Protein AF-A0A2H5ZD68-F1 (afdb_monomer)

Foldseek 3Di:
DDDDDDDPVVVPPPVPPPPPPPPDPVVVVVVVVVVVVVVVVVVDDPPDPPPVVVVVVVVVVVVVVVVVVVVVVVVVVVVLVVQQVVQVVQAQWKWKFFFAQCQQQQLQVLLCVPPVGGLVPDDPVSSVVSCPDPLNVLSVVCNVRGGPMDIARFNDWTADPVRGIWTDGPSTTGHSVGTDDID

Solvent-accessible surface area (backbone atoms only — not comparable to full-atom values): 10428 Å² total; per-residue (Å²): 137,86,83,84,84,79,63,76,74,69,73,69,59,71,89,80,74,72,77,73,86,70,73,59,74,73,66,54,56,57,59,54,49,51,50,50,51,53,56,48,66,75,67,59,70,94,84,70,70,66,72,63,50,58,53,50,53,53,48,53,52,51,49,52,51,50,51,51,48,54,50,52,53,50,50,53,52,52,50,42,51,52,47,39,52,55,49,55,72,38,48,75,27,40,36,33,22,31,25,42,80,24,38,67,41,43,35,30,50,47,22,34,73,77,68,73,39,52,46,88,77,49,52,74,72,56,46,49,56,39,61,65,35,68,65,30,47,52,14,54,67,46,51,84,50,46,70,37,82,44,74,44,48,24,74,41,71,44,60,38,98,86,60,47,52,26,35,27,36,86,73,43,27,26,38,59,90,48,51,78,49,78,96

Sequence (183 aa):
MSTFQVDPVTALRNATYQPSNGVSEQGIDQVDFLKLIVAQLRNQNPLDPQSDTDFIAQMAQFEALNQMRIVAEGMKAMQGISELTAAAGLIGREVVGRQSVAIDVVRDLVARELFGAPFAQLTSAQREQVNADERVKAAAEDVQNVGREVRGVVDRVVVGPDGVPMLLIGSKVVDLFSVVEVR

Radius of gyration: 24.64 Å; Cα contacts (8 Å, |Δi|>4): 192; chains: 1; bounding box: 46×49×73 Å

pLDDT: mean 77.65, std 17.18, range [35.56, 95.56]

Structure (mmCIF, N/CA/C/O backbone):
data_AF-A0A2H5ZD68-F1
#
_entry.id   AF-A0A2H5ZD68-F1
#
loop_
_atom_site.group_PDB
_atom_site.id
_atom_site.type_symbol
_atom_site.label_atom_id
_atom_site.label_alt_id
_atom_site.label_comp_id
_atom_site.label_asym_id
_atom_site.label_entity_id
_atom_site.label_seq_id
_atom_site.pdbx_PDB_ins_code
_atom_site.Cartn_x
_atom_site.Cartn_y
_atom_site.Cartn_z
_atom_site.occupancy
_atom_site.B_iso_or_equiv
_atom_site.auth_seq_id
_atom_site.auth_comp_id
_atom_site.auth_asym_id
_atom_site.auth_atom_id
_atom_site.pdbx_PDB_model_num
ATOM 1 N N . MET A 1 1 ? -4.695 -35.611 -20.521 1.00 40.62 1 MET A N 1
ATOM 2 C CA . MET A 1 1 ? -4.775 -34.145 -20.692 1.00 40.62 1 MET A CA 1
ATOM 3 C C . MET A 1 1 ? -5.895 -33.653 -19.794 1.00 40.62 1 MET A C 1
ATOM 5 O O . MET A 1 1 ? -7.050 -33.862 -20.132 1.00 40.62 1 MET A O 1
ATOM 9 N N . SER A 1 2 ? -5.558 -33.121 -18.620 1.00 40.34 2 SER A N 1
ATOM 10 C CA . SER A 1 2 ? -6.536 -32.640 -17.636 1.00 40.34 2 SER A CA 1
ATOM 11 C C . SER A 1 2 ? -6.625 -31.123 -17.748 1.00 40.34 2 SER A C 1
ATOM 13 O O . SER A 1 2 ? -5.638 -30.428 -17.523 1.00 40.34 2 SER A O 1
ATOM 15 N N . THR A 1 3 ? -7.780 -30.617 -18.163 1.00 48.31 3 THR A N 1
ATOM 16 C CA . THR A 1 3 ? -8.056 -29.184 -18.288 1.00 48.31 3 THR A CA 1
ATOM 17 C C . THR A 1 3 ? -8.459 -28.626 -16.926 1.00 48.31 3 THR A C 1
ATOM 19 O O . THR A 1 3 ? -9.503 -29.000 -16.394 1.00 48.31 3 THR A O 1
AT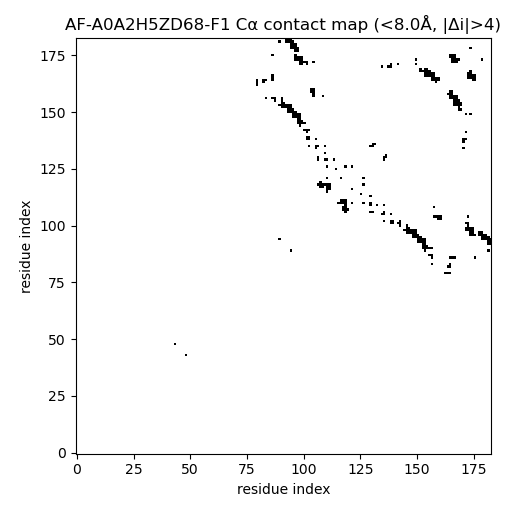OM 22 N N . PHE A 1 4 ? -7.644 -27.734 -16.363 1.00 47.38 4 PHE A N 1
ATOM 23 C CA . PHE A 1 4 ? -8.012 -26.942 -15.192 1.00 47.38 4 PHE A CA 1
ATOM 24 C C . PHE A 1 4 ? -8.989 -25.844 -15.627 1.00 47.38 4 PHE A C 1
ATOM 26 O O . PHE A 1 4 ? -8.605 -24.912 -16.329 1.00 47.38 4 PHE A O 1
ATOM 33 N N . GLN A 1 5 ? -10.259 -25.968 -15.243 1.00 49.84 5 GLN A N 1
ATOM 34 C CA . GLN A 1 5 ? -11.215 -24.866 -15.323 1.00 49.84 5 GLN A CA 1
ATOM 35 C C . GLN A 1 5 ? -10.992 -23.944 -14.121 1.00 49.84 5 GLN A C 1
ATOM 37 O O . GLN A 1 5 ? -11.208 -24.348 -12.981 1.00 49.84 5 GLN A O 1
ATOM 42 N N . VAL A 1 6 ? -10.538 -22.718 -14.379 1.00 50.56 6 VAL A N 1
ATOM 43 C CA . VAL A 1 6 ? -10.450 -21.654 -13.373 1.00 50.56 6 VAL A CA 1
ATOM 44 C C . VAL A 1 6 ? -11.721 -20.817 -13.485 1.00 50.56 6 VAL A C 1
ATOM 46 O O . VAL A 1 6 ? -11.975 -20.202 -14.518 1.00 50.56 6 VAL A O 1
ATOM 49 N N . ASP A 1 7 ? -12.537 -20.842 -12.434 1.00 53.47 7 ASP A N 1
ATOM 50 C CA . ASP A 1 7 ? -13.768 -20.061 -12.317 1.00 53.47 7 ASP A CA 1
ATOM 51 C C . ASP A 1 7 ? -13.430 -18.565 -12.111 1.00 53.47 7 ASP A C 1
ATOM 53 O O . ASP A 1 7 ? -12.759 -18.225 -11.125 1.00 53.47 7 ASP A O 1
ATOM 57 N N . PRO A 1 8 ? -13.869 -17.651 -13.002 1.00 51.84 8 PRO A N 1
ATOM 58 C CA . PRO A 1 8 ? -13.520 -16.230 -12.939 1.00 51.84 8 PRO A CA 1
ATOM 59 C C . PRO A 1 8 ? -14.090 -15.507 -11.709 1.00 51.84 8 PRO A C 1
ATOM 61 O O . PRO A 1 8 ? -13.612 -14.427 -11.366 1.00 51.84 8 PRO A O 1
ATOM 64 N N . VAL A 1 9 ? -15.066 -16.087 -11.002 1.00 51.28 9 VAL A N 1
ATOM 65 C CA . VAL A 1 9 ? -15.657 -15.463 -9.804 1.00 51.28 9 VAL A CA 1
ATOM 66 C C . VAL A 1 9 ? -14.788 -15.686 -8.559 1.00 51.28 9 VAL A C 1
ATOM 68 O O . VAL A 1 9 ? -14.814 -14.885 -7.624 1.00 51.28 9 VAL A O 1
ATOM 71 N N . THR A 1 10 ? -13.930 -16.711 -8.562 1.00 47.34 10 THR A N 1
ATOM 72 C CA . THR A 1 10 ? -12.994 -16.968 -7.451 1.00 47.34 10 THR A CA 1
ATOM 73 C C . THR A 1 10 ? -11.778 -16.029 -7.495 1.00 47.34 10 THR A C 1
ATOM 75 O O . THR A 1 10 ? -11.195 -15.731 -6.455 1.00 47.34 10 THR A O 1
ATOM 78 N N . ALA A 1 11 ? -11.448 -15.471 -8.666 1.00 43.38 11 ALA A N 1
ATOM 79 C CA . ALA A 1 11 ? -10.361 -14.503 -8.849 1.00 43.38 11 ALA A CA 1
ATOM 80 C C . ALA A 1 11 ? -10.683 -13.083 -8.327 1.00 43.38 11 ALA A C 1
ATOM 82 O O . ALA A 1 11 ? -9.784 -12.260 -8.194 1.00 43.38 11 ALA A O 1
ATOM 83 N N . LEU A 1 12 ? -11.950 -12.794 -8.002 1.00 49.31 12 LEU A N 1
ATOM 84 C CA . LEU A 1 12 ? -12.400 -11.487 -7.498 1.00 49.31 12 LEU A CA 1
ATOM 85 C C . LEU A 1 12 ? -12.411 -11.384 -5.964 1.00 49.31 12 LEU A C 1
ATOM 87 O O . LEU A 1 12 ? -12.743 -10.334 -5.413 1.00 49.31 12 LEU A O 1
ATOM 91 N N . ARG A 1 13 ? -12.015 -12.441 -5.241 1.00 40.53 13 ARG A N 1
ATOM 92 C CA . ARG A 1 13 ? -11.721 -12.325 -3.809 1.00 40.53 13 ARG A CA 1
ATOM 93 C C . ARG A 1 13 ? -10.332 -11.713 -3.671 1.00 40.53 13 ARG A C 1
ATOM 95 O O . ARG A 1 13 ? -9.335 -12.424 -3.705 1.00 40.53 13 ARG A O 1
ATOM 102 N N . ASN A 1 14 ? -10.270 -10.392 -3.517 1.00 39.88 14 ASN A N 1
ATOM 103 C CA . ASN A 1 14 ? -9.058 -9.706 -3.081 1.00 39.88 14 ASN A CA 1
ATOM 104 C C . ASN A 1 14 ? -8.623 -10.308 -1.731 1.00 39.88 14 ASN A C 1
ATOM 106 O O . ASN A 1 14 ? -9.174 -9.971 -0.684 1.00 39.88 14 ASN A O 1
ATOM 110 N N . ALA A 1 15 ? -7.664 -11.236 -1.757 1.00 45.69 15 ALA A N 1
ATOM 111 C CA . ALA A 1 15 ? -7.186 -12.000 -0.602 1.00 45.69 15 ALA A CA 1
ATOM 112 C C . ALA A 1 15 ? -6.372 -11.153 0.402 1.00 45.69 15 ALA A C 1
ATOM 114 O O . ALA A 1 15 ? -5.654 -11.696 1.235 1.00 45.69 15 ALA A O 1
ATOM 115 N N . THR A 1 16 ? -6.452 -9.822 0.322 1.00 43.19 16 THR A N 1
ATOM 116 C CA . THR A 1 16 ? -5.574 -8.899 1.059 1.00 43.19 16 THR A CA 1
ATOM 117 C C . THR A 1 16 ? -6.326 -7.849 1.877 1.00 43.19 16 THR A C 1
ATOM 119 O O . THR A 1 16 ? -5.708 -6.934 2.409 1.00 43.19 16 THR A O 1
ATOM 122 N N . TYR A 1 17 ? -7.637 -7.996 2.075 1.00 43.88 17 TYR A N 1
ATOM 123 C CA . TYR A 1 17 ? -8.314 -7.320 3.185 1.00 43.88 17 TYR A CA 1
ATOM 124 C C . TYR A 1 17 ? -8.943 -8.354 4.109 1.00 43.88 17 TYR A C 1
ATOM 126 O O . TYR A 1 17 ? -10.139 -8.633 4.073 1.00 43.88 17 TYR A O 1
ATOM 134 N N . GLN A 1 18 ? -8.090 -8.952 4.931 1.00 35.56 18 GLN A N 1
ATOM 135 C CA . GLN A 1 18 ? -8.522 -9.517 6.193 1.00 35.56 18 GLN A CA 1
ATOM 136 C C . GLN A 1 18 ? -8.338 -8.375 7.195 1.00 35.56 18 GLN A C 1
ATOM 138 O O . GLN A 1 18 ? -7.191 -8.096 7.557 1.00 35.56 18 GLN A O 1
ATOM 143 N N . PRO A 1 19 ? -9.402 -7.638 7.584 1.00 37.47 19 PRO A N 1
ATOM 144 C CA . PRO A 1 19 ? -9.286 -6.764 8.736 1.00 37.47 19 PRO A CA 1
ATOM 145 C C . PRO A 1 19 ? -8.798 -7.670 9.857 1.00 37.47 19 PRO A C 1
ATOM 147 O O . PRO A 1 19 ? -9.352 -8.748 10.084 1.00 37.47 19 PRO A O 1
ATOM 150 N N . SER A 1 20 ? -7.674 -7.305 10.460 1.00 38.78 20 SER A N 1
ATOM 151 C CA . SER A 1 20 ? -7.140 -8.008 11.609 1.00 38.78 20 SER A CA 1
ATOM 152 C C . SER A 1 20 ? -8.289 -8.276 12.576 1.00 38.78 20 SER A C 1
ATOM 154 O O . SER A 1 20 ? -8.878 -7.330 13.097 1.00 38.78 20 SER A O 1
ATOM 156 N N . ASN A 1 21 ? -8.578 -9.549 12.849 1.00 43.00 21 ASN A N 1
ATOM 157 C CA . ASN A 1 21 ? -9.320 -9.961 14.038 1.00 43.00 21 ASN A CA 1
ATOM 158 C C . ASN A 1 21 ? -8.448 -9.708 15.285 1.00 43.00 21 ASN A C 1
ATOM 160 O O . ASN A 1 21 ? -8.220 -10.601 16.095 1.00 43.00 21 ASN A O 1
ATOM 164 N N . GLY A 1 22 ? -7.940 -8.485 15.442 1.00 41.38 22 GLY A N 1
ATOM 165 C CA . GLY A 1 22 ? -7.721 -7.914 16.754 1.00 41.38 22 GLY A CA 1
ATOM 166 C C . GLY A 1 22 ? -9.105 -7.548 17.252 1.00 41.38 22 GLY A C 1
ATOM 167 O O . GLY A 1 22 ? -9.561 -6.426 17.056 1.00 41.38 22 GLY A O 1
ATOM 168 N N . VAL A 1 23 ? -9.813 -8.537 17.800 1.00 43.09 23 VAL A N 1
ATOM 169 C CA . VAL A 1 23 ? -10.992 -8.281 18.619 1.00 43.09 23 VAL A CA 1
ATOM 170 C C . VAL A 1 23 ? -10.504 -7.396 19.755 1.00 43.09 23 VAL A C 1
ATOM 172 O O . VAL A 1 23 ? -9.851 -7.867 20.676 1.00 43.09 23 VAL A O 1
ATOM 175 N N . SER A 1 24 ? -10.733 -6.097 19.588 1.00 46.59 24 SER A N 1
ATOM 176 C CA . SER A 1 24 ? -11.005 -5.109 20.621 1.00 46.59 24 SER A CA 1
ATOM 177 C C . SER A 1 24 ? -10.836 -5.626 22.057 1.00 46.59 24 SER A C 1
ATOM 179 O O . SER A 1 24 ? -11.824 -5.953 22.715 1.00 46.59 24 SER A O 1
ATOM 181 N N . GLU A 1 25 ? -9.614 -5.606 22.590 1.00 47.38 25 GLU A N 1
ATOM 182 C CA . GLU A 1 25 ? -9.428 -5.616 24.051 1.00 47.38 25 GLU A CA 1
ATOM 183 C C . GLU A 1 25 ? -10.051 -4.358 24.690 1.00 47.38 25 GLU A C 1
ATOM 185 O O . GLU A 1 25 ? -10.395 -4.354 25.864 1.00 47.38 25 GLU A O 1
ATOM 190 N N . GLN A 1 26 ? -10.314 -3.313 23.898 1.00 53.09 26 GLN A N 1
ATOM 191 C CA . GLN A 1 26 ? -10.962 -2.078 24.347 1.00 53.09 26 GLN A CA 1
ATOM 192 C C . GLN A 1 26 ? -12.469 -2.222 24.632 1.00 53.09 26 GLN A C 1
ATOM 194 O O . GLN A 1 26 ? -13.028 -1.395 25.342 1.00 53.09 26 GLN A O 1
ATOM 199 N N . GLY A 1 27 ? -13.139 -3.259 24.111 1.00 49.31 27 GLY A N 1
ATOM 200 C CA . GLY A 1 27 ? -14.583 -3.456 24.318 1.00 49.31 27 GLY A CA 1
ATOM 201 C C . GLY A 1 27 ? -14.948 -4.133 25.646 1.00 49.31 27 GLY A C 1
ATOM 202 O O . GLY A 1 27 ? -16.113 -4.123 26.040 1.00 49.31 27 GLY A O 1
ATOM 203 N N . ILE A 1 28 ? -13.968 -4.732 26.331 1.00 53.94 28 ILE A N 1
ATOM 204 C CA . ILE A 1 28 ? -14.184 -5.495 27.571 1.00 53.94 28 ILE A CA 1
ATOM 205 C C . ILE A 1 28 ? -14.072 -4.581 28.808 1.00 53.94 28 ILE A C 1
ATOM 207 O O . ILE A 1 28 ? -14.836 -4.744 29.757 1.00 53.94 28 ILE A O 1
ATOM 211 N N . ASP A 1 29 ? -13.236 -3.540 28.759 1.00 64.94 29 ASP A N 1
ATOM 212 C CA . ASP A 1 29 ? -12.964 -2.648 29.900 1.00 64.94 29 ASP A CA 1
ATOM 213 C C . ASP A 1 29 ? -14.173 -1.754 30.272 1.00 64.94 29 ASP A C 1
ATOM 215 O O . ASP A 1 29 ? -14.497 -1.555 31.442 1.00 64.94 29 ASP A O 1
ATOM 219 N N . GLN A 1 30 ? -14.936 -1.292 29.273 1.00 61.81 30 GLN A N 1
ATOM 220 C CA . GLN A 1 30 ? -16.125 -0.449 29.469 1.00 61.81 30 GLN A CA 1
ATOM 221 C C . GLN A 1 30 ? -17.270 -1.186 30.182 1.00 61.81 30 GLN A C 1
ATOM 223 O O . GLN A 1 30 ? -17.924 -0.633 31.068 1.00 61.81 30 GLN A O 1
ATOM 228 N N . VAL A 1 31 ? -17.529 -2.440 29.797 1.00 64.62 31 VAL A N 1
ATOM 229 C CA . VAL A 1 31 ? -18.612 -3.257 30.369 1.00 64.62 31 VAL A CA 1
ATOM 230 C C . VAL A 1 31 ? -18.280 -3.656 31.805 1.00 64.62 31 VAL A C 1
ATOM 232 O O . VAL A 1 31 ? -19.168 -3.679 32.660 1.00 64.62 31 VAL A O 1
ATOM 235 N N . ASP A 1 32 ? -17.012 -3.940 32.086 1.00 66.50 32 ASP A N 1
ATOM 236 C CA . ASP A 1 32 ? -16.565 -4.318 33.422 1.00 66.50 32 ASP A CA 1
ATOM 237 C C . ASP A 1 32 ? -16.472 -3.107 34.365 1.00 66.50 32 ASP A C 1
ATOM 239 O O . ASP A 1 32 ? -16.858 -3.213 35.533 1.00 66.50 32 ASP A O 1
ATOM 243 N N . PHE A 1 33 ? -16.143 -1.920 33.848 1.00 62.62 33 PHE A N 1
ATOM 244 C CA . PHE A 1 33 ? -16.249 -0.665 34.591 1.00 62.62 33 PHE A CA 1
ATOM 245 C C . PHE A 1 33 ? -17.705 -0.258 34.883 1.00 62.62 33 PHE A C 1
ATOM 247 O O . PHE A 1 33 ? -18.036 0.107 36.013 1.00 62.62 33 PHE A O 1
ATOM 254 N N . LEU A 1 34 ? -18.617 -0.381 33.911 1.00 67.81 34 LEU A N 1
ATOM 255 C CA . LEU A 1 34 ? -20.036 -0.061 34.116 1.00 67.81 34 LEU A CA 1
ATOM 256 C C . LEU A 1 34 ? -20.684 -1.002 35.147 1.00 67.81 34 LEU A C 1
ATOM 258 O O . LEU A 1 34 ? -21.505 -0.570 35.957 1.00 67.81 34 LEU A O 1
ATOM 262 N N . LYS A 1 35 ? -20.274 -2.277 35.179 1.00 63.25 35 LYS A N 1
ATOM 263 C CA . LYS A 1 35 ? -20.656 -3.224 36.241 1.00 63.25 35 LYS A CA 1
ATOM 264 C C . LYS A 1 35 ? -20.118 -2.803 37.607 1.00 63.25 35 LYS A C 1
ATOM 266 O O . LYS A 1 35 ? -20.850 -2.927 38.587 1.00 63.25 35 LYS A O 1
ATOM 271 N N . LEU A 1 36 ? -18.883 -2.303 37.679 1.00 67.25 36 LEU A N 1
ATOM 272 C CA . LEU A 1 36 ? -18.293 -1.801 38.921 1.00 67.25 36 LEU A CA 1
ATOM 273 C C . LEU A 1 36 ? -19.058 -0.573 39.444 1.00 67.25 36 LEU A C 1
ATOM 275 O O . LEU A 1 36 ? -19.405 -0.541 40.623 1.00 67.25 36 LEU A O 1
ATOM 279 N N . ILE A 1 37 ? -19.421 0.370 38.565 1.00 64.56 37 ILE A N 1
ATOM 280 C CA . ILE A 1 37 ? -20.250 1.534 38.918 1.00 64.56 37 ILE A CA 1
ATOM 281 C C . ILE A 1 37 ? -21.634 1.098 39.396 1.00 64.56 37 ILE A C 1
ATOM 283 O O . ILE A 1 37 ? -22.093 1.555 40.436 1.00 64.56 37 ILE A O 1
ATOM 287 N N . VAL A 1 38 ? -22.313 0.198 38.679 1.00 65.19 38 VAL A N 1
ATOM 288 C CA . VAL A 1 38 ? -23.644 -0.287 39.088 1.00 65.19 38 VAL A CA 1
ATOM 289 C C . VAL A 1 38 ? -23.572 -1.044 40.419 1.00 65.19 38 VAL A C 1
ATOM 291 O O . VAL A 1 38 ? -24.494 -0.949 41.230 1.00 65.19 38 VAL A O 1
ATOM 294 N N . ALA A 1 39 ? -22.484 -1.770 40.679 1.00 65.06 39 ALA A N 1
ATOM 295 C CA . ALA A 1 39 ? -22.252 -2.435 41.957 1.00 65.06 39 ALA A CA 1
ATOM 296 C C . ALA A 1 39 ? -22.028 -1.435 43.105 1.00 65.06 39 ALA A C 1
ATOM 298 O O . ALA A 1 39 ? -22.572 -1.640 44.189 1.00 65.06 39 ALA A O 1
ATOM 299 N N . GLN A 1 40 ? -21.295 -0.343 42.868 1.00 57.91 40 GLN A N 1
ATOM 300 C CA . GLN A 1 40 ? -21.103 0.738 43.841 1.00 57.91 40 GLN A CA 1
ATOM 301 C C . GLN A 1 40 ? -22.411 1.508 44.080 1.00 57.91 40 GLN A C 1
ATOM 303 O O . GLN A 1 40 ? -22.827 1.647 45.225 1.00 57.91 40 GLN A O 1
ATOM 308 N N . LEU A 1 41 ? -23.151 1.871 43.026 1.00 61.69 41 LEU A N 1
ATOM 309 C CA . LEU A 1 41 ? -24.439 2.575 43.108 1.00 61.69 41 LEU A CA 1
ATOM 310 C C . LEU A 1 41 ? -25.507 1.794 43.898 1.00 61.69 41 LEU A C 1
ATOM 312 O O . LEU A 1 41 ? -26.332 2.387 44.586 1.00 61.69 41 LEU A O 1
ATOM 316 N N . ARG A 1 42 ? -25.492 0.454 43.821 1.00 60.66 42 ARG A N 1
ATOM 317 C CA . ARG A 1 42 ? -26.399 -0.426 44.588 1.00 60.66 42 ARG A CA 1
ATOM 318 C C . ARG A 1 42 ? -26.038 -0.537 46.072 1.00 60.66 42 ARG A C 1
ATOM 320 O O . ARG A 1 42 ? -26.875 -1.008 46.836 1.00 60.66 42 ARG A O 1
ATOM 327 N N . ASN A 1 43 ? -24.829 -0.132 46.466 1.00 62.41 43 ASN A N 1
ATOM 328 C CA . ASN A 1 43 ? -24.305 -0.249 47.830 1.00 62.41 43 ASN A CA 1
ATOM 329 C C . ASN A 1 43 ? -24.009 1.111 48.501 1.00 62.41 43 ASN A C 1
ATOM 331 O O . ASN A 1 43 ? -23.529 1.128 49.633 1.00 62.41 43 ASN A O 1
ATOM 335 N N . GLN A 1 44 ? -24.287 2.238 47.835 1.00 54.41 44 GLN A N 1
ATOM 336 C CA . GLN A 1 44 ? -24.092 3.581 48.389 1.00 54.41 44 GLN A CA 1
ATOM 337 C C . GLN A 1 44 ? -25.237 3.961 49.344 1.00 54.41 44 GLN A C 1
ATOM 339 O O . GLN A 1 44 ? -26.421 3.832 49.027 1.00 54.41 44 GLN A O 1
ATOM 344 N N . ASN A 1 45 ? -24.878 4.460 50.526 1.00 57.31 45 ASN A N 1
ATOM 345 C CA . ASN A 1 45 ? -25.807 5.096 51.457 1.00 57.31 45 ASN A CA 1
ATOM 346 C C . ASN A 1 45 ? -26.144 6.505 50.907 1.00 57.31 45 ASN A C 1
ATOM 348 O O . ASN A 1 45 ? -25.211 7.256 50.629 1.00 57.31 45 ASN A O 1
ATOM 352 N N . PRO A 1 46 ? -27.423 6.892 50.730 1.00 54.56 46 PRO A N 1
ATOM 353 C CA . PRO A 1 46 ? -27.864 8.075 49.962 1.00 54.56 46 PRO A CA 1
ATOM 354 C C . PRO A 1 46 ? -27.408 9.469 50.449 1.00 54.56 46 PRO A C 1
ATOM 356 O O . PRO A 1 46 ? -27.886 10.473 49.926 1.00 54.56 46 PRO A O 1
ATOM 359 N N . LEU A 1 47 ? -26.521 9.563 51.441 1.00 54.72 47 LEU A N 1
ATOM 360 C CA . LEU A 1 47 ? -26.137 10.816 52.094 1.00 54.72 47 LEU A CA 1
ATOM 361 C C . LEU A 1 47 ? -24.834 11.456 51.573 1.00 54.72 47 LEU A C 1
ATOM 363 O O . LEU A 1 47 ? -24.560 12.574 51.995 1.00 54.72 47 LEU A O 1
ATOM 367 N N . ASP A 1 48 ? -24.078 10.832 50.652 1.00 56.47 48 ASP A N 1
ATOM 368 C CA . ASP A 1 48 ? -22.861 11.456 50.079 1.00 56.47 48 ASP A CA 1
ATOM 369 C C . ASP A 1 48 ? -22.550 11.079 48.598 1.00 56.47 48 ASP A C 1
ATOM 371 O O . ASP A 1 48 ? -21.606 10.350 48.298 1.00 56.47 48 ASP A O 1
ATOM 375 N N . PRO A 1 49 ? -23.343 11.560 47.618 1.00 56.34 49 PRO A N 1
ATOM 376 C CA . PRO A 1 49 ? -23.193 11.212 46.194 1.00 56.34 49 PRO A CA 1
ATOM 377 C C . PRO A 1 49 ? -22.142 12.029 45.403 1.00 56.34 49 PRO A C 1
ATOM 379 O O . PRO A 1 49 ? -21.982 11.811 44.199 1.00 56.34 49 PRO A O 1
ATOM 382 N N . GLN A 1 50 ? -21.449 13.000 46.012 1.00 58.22 50 GLN A N 1
ATOM 383 C CA . GLN A 1 50 ? -20.661 13.992 45.256 1.00 58.22 50 GLN A CA 1
ATOM 384 C C . GLN A 1 50 ? -19.334 13.457 44.684 1.00 58.22 50 GLN A C 1
ATOM 386 O O . GLN A 1 50 ? -19.023 13.747 43.532 1.00 58.22 50 GLN A O 1
ATOM 391 N N . SER A 1 51 ? -18.586 12.633 45.428 1.00 60.69 51 SER A N 1
ATOM 392 C CA . SER A 1 51 ? -17.265 12.131 44.990 1.00 60.69 51 SER A CA 1
ATOM 393 C C . SER A 1 51 ? -17.344 11.190 43.777 1.00 60.69 51 SER A C 1
ATOM 395 O O . SER A 1 51 ? -16.503 11.248 42.880 1.00 60.69 51 SER A O 1
ATOM 397 N N . ASP A 1 52 ? -18.367 10.335 43.723 1.00 58.78 52 ASP A N 1
ATOM 398 C CA . ASP A 1 52 ? -18.530 9.352 42.645 1.00 58.78 52 ASP A CA 1
ATOM 399 C C . ASP A 1 52 ? -19.050 10.000 41.355 1.00 58.78 52 ASP A C 1
ATOM 401 O O . ASP A 1 52 ? -18.708 9.569 40.254 1.00 58.78 52 ASP A O 1
ATOM 405 N N . THR A 1 53 ? -19.831 11.077 41.473 1.00 66.56 53 THR A N 1
ATOM 406 C CA . THR A 1 53 ? -20.398 11.789 40.318 1.00 66.56 53 THR A CA 1
ATOM 407 C C . THR A 1 53 ? -19.314 12.510 39.510 1.00 66.56 53 THR A C 1
ATOM 409 O O . THR A 1 53 ? -19.329 12.449 38.279 1.00 66.56 53 THR A O 1
ATOM 412 N N . ASP A 1 54 ? -18.336 13.132 40.176 1.00 67.38 54 ASP A N 1
ATOM 413 C CA . ASP A 1 54 ? -17.235 13.842 39.510 1.00 67.38 54 ASP A CA 1
ATOM 414 C C . ASP A 1 54 ? -16.283 12.886 38.774 1.00 67.38 54 ASP A C 1
ATOM 416 O O . ASP A 1 54 ? -15.812 13.190 37.674 1.00 67.38 54 ASP A O 1
ATOM 420 N N . PHE A 1 55 ? -16.036 11.700 39.337 1.00 67.62 55 PHE A N 1
ATOM 421 C CA . PHE A 1 55 ? -15.246 10.657 38.682 1.00 67.62 55 PHE A CA 1
ATOM 422 C C . PHE A 1 55 ? -15.976 10.061 37.468 1.00 67.62 55 PHE A C 1
ATOM 424 O O . PHE A 1 55 ? -15.378 9.896 36.403 1.00 67.62 55 PHE A O 1
ATOM 431 N N . ILE A 1 56 ? -17.287 9.813 37.582 1.00 67.88 56 ILE A N 1
ATOM 432 C CA . ILE A 1 56 ? -18.130 9.367 36.461 1.00 67.88 56 ILE A CA 1
ATOM 433 C C . ILE A 1 56 ? -18.153 10.416 35.345 1.00 67.88 56 ILE A C 1
ATOM 435 O O . ILE A 1 56 ? -18.057 10.058 34.173 1.00 67.88 56 ILE A O 1
ATOM 439 N N . ALA A 1 57 ? -18.236 11.705 35.684 1.00 75.56 57 ALA A N 1
ATOM 440 C CA . ALA A 1 57 ? -18.210 12.785 34.703 1.00 75.56 57 ALA A CA 1
ATOM 441 C C . ALA A 1 57 ? -16.877 12.838 33.935 1.00 75.56 57 ALA A C 1
ATOM 443 O O . ALA A 1 57 ? -16.882 12.988 32.713 1.00 75.56 57 ALA A O 1
ATOM 444 N N . GLN A 1 58 ? -15.743 12.662 34.619 1.00 69.81 58 GLN A N 1
ATOM 445 C CA . GLN A 1 58 ? -14.421 12.608 33.981 1.00 69.81 58 GLN A CA 1
ATOM 446 C C . GLN A 1 58 ? -14.240 11.349 33.122 1.00 69.81 58 GLN A C 1
ATOM 448 O O . GLN A 1 58 ? -13.689 11.427 32.024 1.00 69.81 58 GLN A O 1
ATOM 453 N N . MET A 1 59 ? -14.760 10.199 33.560 1.00 78.75 59 MET A N 1
ATOM 454 C CA . MET A 1 59 ? -14.722 8.982 32.749 1.00 78.75 59 MET A CA 1
ATOM 455 C C . MET A 1 59 ? -15.635 9.081 31.523 1.00 78.75 59 MET A C 1
ATOM 457 O O . MET A 1 59 ? -15.238 8.687 30.434 1.00 78.75 59 MET A O 1
ATOM 461 N N . ALA A 1 60 ? -16.832 9.657 31.656 1.00 78.62 60 ALA A N 1
ATOM 462 C CA . ALA A 1 60 ? -17.727 9.896 30.525 1.00 78.62 60 ALA A CA 1
ATOM 463 C C . ALA A 1 60 ? -17.087 10.825 29.479 1.00 78.62 60 ALA A C 1
ATOM 465 O O . ALA A 1 60 ? -17.277 10.628 28.280 1.00 78.62 60 ALA A O 1
ATOM 466 N N . GLN A 1 61 ? -16.284 11.804 29.917 1.00 77.50 61 GLN A N 1
ATOM 467 C CA . GLN A 1 61 ? -15.475 12.628 29.015 1.00 77.50 61 GLN A CA 1
ATOM 468 C C . GLN A 1 61 ? -14.393 11.804 28.309 1.00 77.50 61 GLN A C 1
ATOM 470 O O . GLN A 1 61 ? -14.213 11.949 27.101 1.00 77.50 61 GLN A O 1
ATOM 475 N N . PHE A 1 62 ? -13.698 10.917 29.026 1.00 78.94 62 PHE A N 1
ATOM 476 C CA . PHE A 1 62 ? -12.699 10.032 28.426 1.00 78.94 62 PHE A CA 1
ATOM 477 C C . PHE A 1 62 ? -13.320 9.046 27.423 1.00 78.94 62 PHE A C 1
ATOM 479 O O . PHE A 1 62 ? -12.780 8.852 26.337 1.00 78.94 62 PHE A O 1
ATOM 486 N N . GLU A 1 63 ? -14.492 8.495 27.734 1.00 80.38 63 GLU A N 1
ATOM 487 C CA . GLU A 1 63 ? -15.243 7.610 26.843 1.00 80.38 63 GLU A CA 1
ATOM 488 C C . GLU A 1 63 ? -15.709 8.342 25.583 1.00 80.38 63 GLU A C 1
ATOM 490 O O . GLU A 1 63 ? -15.552 7.829 24.478 1.00 80.38 63 GLU A O 1
ATOM 495 N N . ALA A 1 64 ? -16.201 9.577 25.717 1.00 83.00 64 ALA A N 1
ATOM 496 C CA . ALA A 1 64 ? -16.550 10.400 24.563 1.00 83.00 64 ALA A CA 1
ATOM 497 C C . ALA A 1 64 ? -15.332 10.650 23.655 1.00 83.00 64 ALA A C 1
ATOM 499 O O . ALA A 1 64 ? -15.450 10.569 22.432 1.00 83.00 64 ALA A O 1
ATOM 500 N N . LEU A 1 65 ? -14.150 10.896 24.233 1.00 85.44 65 LEU A N 1
ATOM 501 C CA . LEU A 1 65 ? -12.903 11.047 23.473 1.00 85.44 65 LEU A CA 1
ATOM 502 C C . LEU A 1 65 ? -12.478 9.740 22.795 1.00 85.44 65 LEU A C 1
ATOM 504 O O . LEU A 1 65 ? -12.058 9.756 21.636 1.00 85.44 65 LEU A O 1
ATOM 508 N N . ASN A 1 66 ? -12.606 8.608 23.484 1.00 85.12 66 ASN A N 1
ATOM 509 C CA . ASN A 1 66 ? -12.300 7.300 22.918 1.00 85.12 66 ASN A CA 1
ATOM 510 C C . ASN A 1 66 ? -13.249 6.960 21.758 1.00 85.12 66 ASN A C 1
ATOM 512 O O . ASN A 1 66 ? -12.814 6.557 20.681 1.00 85.12 66 ASN A O 1
ATOM 516 N N . GLN A 1 67 ? -14.544 7.226 21.924 1.00 82.62 67 GLN A N 1
ATOM 517 C CA . GLN A 1 67 ? -15.533 7.038 20.872 1.00 82.62 67 GLN A CA 1
ATOM 518 C C . GLN A 1 67 ? -15.278 7.971 19.679 1.00 82.62 67 GLN A C 1
ATOM 520 O O . GLN A 1 67 ? -15.358 7.530 18.532 1.00 82.62 67 GLN A O 1
ATOM 525 N N . MET A 1 68 ? -14.884 9.229 19.916 1.00 88.25 68 MET A N 1
ATOM 526 C CA . MET A 1 68 ? -14.438 10.139 18.851 1.00 88.25 68 MET A CA 1
ATOM 527 C C . MET A 1 68 ? -13.210 9.601 18.113 1.00 88.25 68 MET A C 1
ATOM 529 O O . MET A 1 68 ? -13.146 9.705 16.888 1.00 88.25 68 MET A O 1
ATOM 533 N N . ARG A 1 69 ? -12.253 8.995 18.824 1.00 86.50 69 ARG A N 1
ATOM 534 C CA . ARG A 1 69 ? -11.084 8.361 18.209 1.00 86.50 69 ARG A CA 1
ATOM 535 C C . ARG A 1 69 ? -11.485 7.187 17.316 1.00 86.50 69 ARG A C 1
ATOM 537 O O . ARG A 1 69 ? -11.029 7.134 16.179 1.00 86.50 69 ARG A O 1
ATOM 544 N N . ILE A 1 70 ? -12.371 6.306 17.780 1.00 88.06 70 ILE A N 1
ATOM 545 C CA . ILE A 1 70 ? -12.888 5.182 16.981 1.00 88.06 70 ILE A CA 1
ATOM 546 C C . ILE A 1 70 ? -13.586 5.694 15.714 1.00 88.06 70 ILE A C 1
ATOM 548 O O . ILE A 1 70 ? -13.365 5.171 14.623 1.00 88.06 70 ILE A O 1
ATOM 552 N N . VAL A 1 71 ? -14.399 6.749 15.829 1.00 90.00 71 VAL A N 1
ATOM 553 C CA . VAL A 1 71 ? -15.051 7.377 14.669 1.00 90.00 71 VAL A CA 1
ATOM 554 C C . VAL A 1 71 ? -14.016 7.957 13.704 1.00 90.00 71 VAL A C 1
ATOM 556 O O . VAL A 1 71 ? -14.119 7.724 12.501 1.00 90.00 71 VAL A O 1
ATOM 559 N N . ALA A 1 72 ? -12.999 8.664 14.202 1.00 88.31 72 ALA A N 1
ATOM 560 C CA . ALA A 1 72 ? -11.928 9.213 13.374 1.00 88.31 72 ALA A CA 1
ATOM 561 C C . ALA A 1 72 ? -11.134 8.111 12.646 1.00 88.31 72 ALA A C 1
ATOM 563 O O . ALA A 1 72 ? -10.826 8.248 11.460 1.00 88.31 72 ALA A O 1
ATOM 564 N N . GLU A 1 73 ? -10.852 6.993 13.319 1.00 87.69 73 GLU A N 1
ATOM 565 C CA . GLU A 1 73 ? -10.214 5.815 12.722 1.00 87.69 73 GLU A CA 1
ATOM 566 C C . GLU A 1 73 ? -11.105 5.183 11.637 1.00 87.69 73 GLU A C 1
ATOM 568 O O . GLU A 1 73 ? -10.628 4.897 10.535 1.00 87.69 73 GLU A O 1
ATOM 573 N N . GLY A 1 74 ? -12.412 5.056 11.888 1.00 88.06 74 GLY A N 1
ATOM 574 C CA . GLY A 1 74 ? -13.388 4.593 10.898 1.00 88.06 74 GLY A CA 1
ATOM 575 C C . GLY A 1 74 ? -13.493 5.513 9.675 1.00 88.06 74 GLY A C 1
ATOM 576 O O . GLY A 1 74 ? -13.532 5.038 8.540 1.00 88.06 74 GLY A O 1
ATOM 577 N N . MET A 1 75 ? -13.468 6.833 9.879 1.00 89.88 75 MET A N 1
ATOM 578 C CA .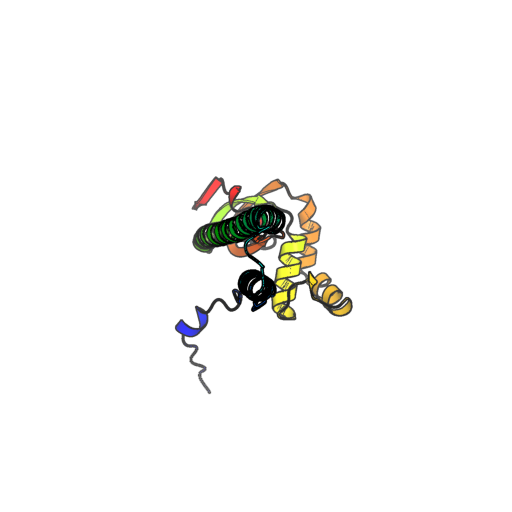 MET A 1 75 ? -13.435 7.816 8.790 1.00 89.88 75 MET A CA 1
ATOM 579 C C . MET A 1 75 ? -12.160 7.698 7.953 1.00 89.88 75 MET A C 1
ATOM 581 O O . MET A 1 75 ? -12.243 7.707 6.725 1.00 89.88 75 MET A O 1
ATOM 585 N N . LYS A 1 76 ? -10.996 7.519 8.592 1.00 85.25 76 LYS A N 1
ATOM 586 C CA . LYS A 1 76 ? -9.726 7.294 7.888 1.00 85.25 76 LYS A CA 1
ATOM 587 C C . LYS A 1 76 ? -9.769 6.013 7.050 1.00 85.25 76 LYS A C 1
ATOM 589 O O . LYS A 1 76 ? -9.313 6.014 5.909 1.00 85.25 76 LYS A O 1
ATOM 594 N N . ALA A 1 77 ? -10.357 4.938 7.577 1.00 84.56 77 ALA A N 1
ATOM 595 C CA . ALA A 1 77 ? -10.535 3.695 6.830 1.00 84.56 77 ALA A CA 1
ATOM 596 C C . ALA A 1 77 ? -11.452 3.880 5.607 1.00 84.56 77 ALA A C 1
ATOM 598 O O . ALA A 1 77 ? -11.113 3.426 4.514 1.00 84.56 77 ALA A O 1
ATOM 599 N N . MET A 1 78 ? -12.578 4.588 5.755 1.00 87.62 78 MET A N 1
ATOM 600 C CA . MET A 1 78 ? -13.465 4.905 4.626 1.00 87.62 78 MET A CA 1
ATOM 601 C C . MET A 1 78 ? -12.771 5.759 3.564 1.00 87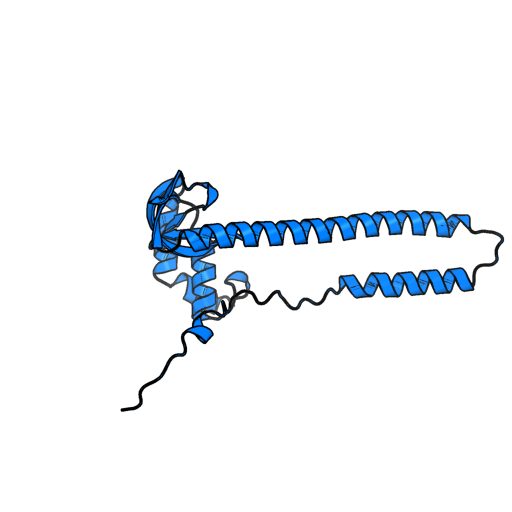.62 78 MET A C 1
ATOM 603 O O . MET A 1 78 ? -12.920 5.491 2.371 1.00 87.62 78 MET A O 1
ATOM 607 N N . GLN A 1 79 ? -11.994 6.759 3.985 1.00 87.25 79 GLN A N 1
ATOM 608 C CA . GLN A 1 79 ? -11.208 7.580 3.071 1.00 87.25 79 GLN A CA 1
ATOM 609 C C . GLN A 1 79 ? -10.218 6.713 2.277 1.00 87.25 79 GLN A C 1
ATOM 611 O O . GLN A 1 79 ? -10.206 6.779 1.049 1.00 87.25 79 GLN A O 1
ATOM 616 N N . GLY A 1 80 ? -9.484 5.821 2.948 1.00 85.00 80 GLY A N 1
ATOM 617 C CA . GLY A 1 80 ? -8.569 4.886 2.289 1.00 85.00 80 GLY A CA 1
ATOM 618 C C . GLY A 1 80 ? -9.263 3.947 1.293 1.00 85.00 80 GLY A C 1
ATOM 619 O O . GLY A 1 80 ? -8.721 3.677 0.225 1.00 85.00 80 GLY A O 1
ATOM 620 N N . ILE A 1 81 ? -10.490 3.489 1.578 1.00 86.00 81 ILE A N 1
ATOM 621 C CA . ILE A 1 81 ? -11.287 2.683 0.632 1.00 86.00 81 ILE A CA 1
ATOM 622 C C . ILE A 1 81 ? -11.663 3.500 -0.611 1.00 86.00 81 ILE A C 1
ATOM 624 O O . ILE A 1 81 ? -11.583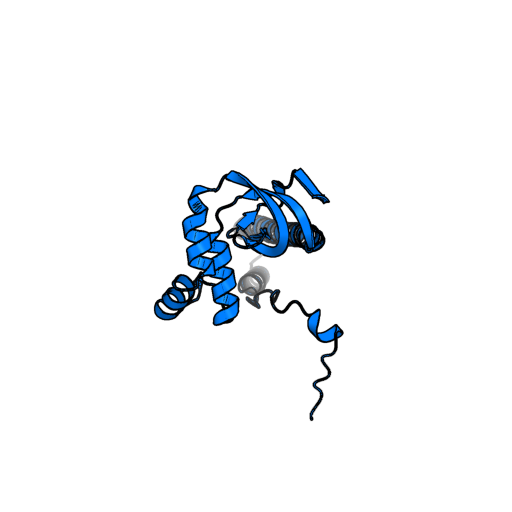 2.993 -1.734 1.00 86.00 81 ILE A O 1
ATOM 628 N N . SER A 1 82 ? -12.064 4.760 -0.430 1.00 88.31 82 SER A N 1
ATOM 629 C CA . SER A 1 82 ? -12.380 5.660 -1.544 1.00 88.31 82 SER A CA 1
ATOM 630 C C . SER A 1 82 ? -11.153 5.900 -2.427 1.00 88.31 82 SER A C 1
ATOM 632 O O . SER A 1 82 ? -11.238 5.795 -3.651 1.00 88.31 82 SER A O 1
ATOM 634 N N . GLU A 1 83 ? -10.000 6.168 -1.814 1.00 88.94 83 GLU A N 1
ATOM 635 C CA . GLU A 1 83 ? -8.720 6.346 -2.506 1.00 88.94 83 GLU A CA 1
ATOM 636 C C . GLU A 1 83 ? -8.295 5.070 -3.243 1.00 88.94 83 GLU A C 1
ATOM 638 O O . GLU A 1 83 ? -7.889 5.128 -4.402 1.00 88.94 83 GLU A O 1
ATOM 643 N N . L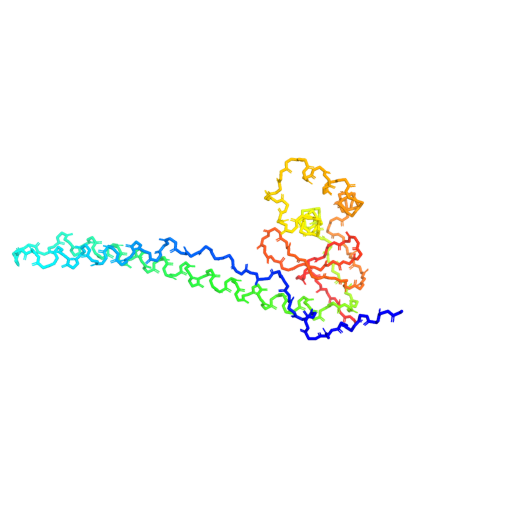EU A 1 84 ? -8.457 3.900 -2.617 1.00 88.56 84 LEU A N 1
ATOM 644 C CA . LEU A 1 84 ? -8.139 2.610 -3.227 1.00 88.56 84 LEU A CA 1
ATOM 645 C C . LEU A 1 84 ? -9.031 2.340 -4.439 1.00 88.56 84 LEU A C 1
ATOM 647 O O . LEU A 1 84 ? -8.552 1.848 -5.455 1.00 88.56 84 LEU A O 1
ATOM 651 N N . THR A 1 85 ? -10.316 2.680 -4.347 1.00 89.94 85 THR A N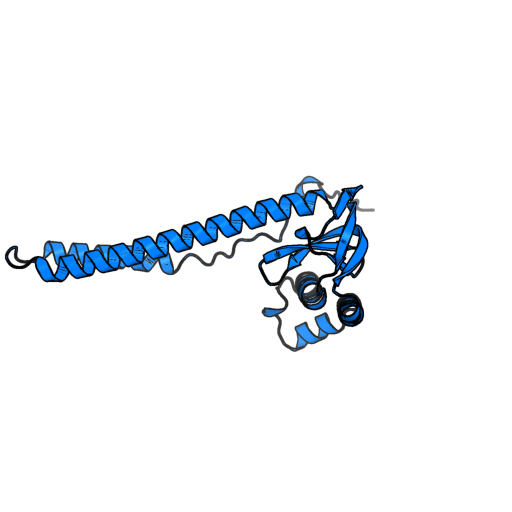 1
ATOM 652 C CA . THR A 1 85 ? -11.264 2.531 -5.458 1.00 89.94 85 THR A CA 1
ATOM 653 C C . THR A 1 85 ? -10.882 3.441 -6.625 1.00 89.94 85 THR A C 1
ATOM 655 O O . THR A 1 85 ? -10.887 3.002 -7.776 1.00 89.94 85 THR A O 1
ATOM 658 N N . ALA A 1 86 ? -10.491 4.687 -6.337 1.00 89.75 86 ALA A N 1
ATOM 659 C CA . ALA A 1 86 ? -9.994 5.616 -7.346 1.00 89.75 86 ALA A CA 1
ATOM 660 C C . ALA A 1 86 ? -8.711 5.091 -8.009 1.00 89.75 86 ALA A C 1
ATOM 662 O O . ALA A 1 86 ? -8.639 5.023 -9.234 1.00 89.75 86 ALA A O 1
ATOM 663 N N . ALA A 1 87 ? -7.740 4.640 -7.211 1.00 90.00 87 ALA A N 1
ATOM 664 C CA . ALA A 1 87 ? -6.496 4.054 -7.697 1.00 90.00 87 ALA A CA 1
ATOM 665 C C . ALA A 1 87 ? -6.738 2.785 -8.534 1.00 90.00 87 ALA A C 1
ATOM 667 O O . ALA A 1 87 ? -6.121 2.605 -9.582 1.00 90.00 87 ALA A O 1
ATOM 668 N N . ALA A 1 88 ? -7.665 1.919 -8.114 1.00 90.56 88 ALA A N 1
ATOM 669 C CA . ALA A 1 88 ? -8.005 0.691 -8.828 1.00 90.56 88 ALA A CA 1
ATOM 670 C C . ALA A 1 88 ? -8.607 0.980 -10.210 1.00 90.56 88 ALA A C 1
ATOM 672 O O . ALA A 1 88 ? -8.325 0.260 -11.165 1.00 90.56 88 ALA A O 1
ATOM 673 N N . GLY A 1 89 ? -9.376 2.065 -10.343 1.00 91.81 89 GLY A N 1
ATOM 674 C CA . GLY A 1 89 ? -9.898 2.529 -11.630 1.00 91.81 89 GLY A CA 1
ATOM 675 C C . GLY A 1 89 ? -8.827 3.039 -12.604 1.00 91.81 89 GLY A C 1
ATOM 676 O O . GLY A 1 89 ? -9.111 3.172 -13.796 1.00 91.81 89 GLY A O 1
ATOM 677 N N . LEU A 1 90 ? -7.612 3.317 -12.119 1.00 91.75 90 LEU A N 1
ATOM 678 C CA . LEU A 1 90 ? -6.475 3.734 -12.942 1.00 91.75 90 LEU A CA 1
ATOM 679 C C . LEU A 1 90 ? -5.650 2.557 -13.463 1.00 91.75 90 LEU A C 1
ATOM 681 O O . LEU A 1 90 ? -4.857 2.760 -14.377 1.00 91.75 90 LEU A O 1
ATOM 685 N N . ILE A 1 91 ? -5.834 1.343 -12.933 1.00 93.19 91 ILE A N 1
ATOM 686 C CA . ILE A 1 91 ? -5.130 0.149 -13.419 1.00 93.19 91 ILE A CA 1
ATOM 687 C C . ILE A 1 91 ? -5.410 -0.031 -14.917 1.00 93.19 91 ILE A C 1
ATOM 689 O O . ILE A 1 91 ? -6.557 0.003 -15.363 1.00 93.19 91 ILE A O 1
ATOM 693 N N . GLY A 1 92 ? -4.347 -0.209 -15.699 1.00 92.56 92 GLY A N 1
ATOM 694 C CA . GLY A 1 92 ? -4.403 -0.338 -17.153 1.00 92.56 92 GLY A CA 1
ATOM 695 C C . GLY A 1 92 ? -4.560 0.981 -17.918 1.00 92.56 92 GLY A C 1
ATOM 696 O O . GLY A 1 92 ? -4.524 0.953 -19.146 1.00 92.56 92 GLY A O 1
ATOM 697 N N . ARG A 1 93 ? -4.704 2.126 -17.237 1.00 93.06 93 ARG A N 1
ATOM 698 C CA . ARG A 1 93 ? -4.711 3.457 -17.866 1.00 93.06 93 ARG A CA 1
ATOM 699 C C . ARG A 1 93 ? -3.320 4.065 -17.890 1.00 93.06 93 ARG A C 1
ATOM 701 O O . ARG A 1 93 ? -2.484 3.752 -17.040 1.00 93.06 93 ARG A O 1
ATOM 708 N N . GLU A 1 94 ? -3.087 4.954 -18.849 1.00 92.88 94 GLU A N 1
ATOM 709 C CA . GLU A 1 94 ? -1.846 5.718 -18.910 1.00 92.88 94 GLU A CA 1
ATOM 710 C C . GLU A 1 94 ? -1.963 6.942 -17.998 1.00 92.88 94 GLU A C 1
ATOM 712 O O . GLU A 1 94 ? -2.886 7.745 -18.137 1.00 92.88 94 GLU A O 1
ATOM 717 N N . VAL A 1 95 ? -1.029 7.089 -17.056 1.00 93.31 95 VAL A N 1
ATOM 718 C CA . VAL A 1 95 ? -1.008 8.205 -16.104 1.00 93.31 95 VAL A CA 1
ATOM 719 C C . VAL A 1 95 ? 0.322 8.944 -16.142 1.00 93.31 95 VAL A C 1
ATOM 721 O O . VAL A 1 95 ? 1.371 8.366 -16.447 1.00 93.31 95 VAL A O 1
ATOM 724 N N . VAL A 1 96 ? 0.275 10.230 -15.799 1.00 93.06 96 VAL A N 1
ATOM 725 C CA . VAL A 1 96 ? 1.456 11.059 -15.534 1.00 93.06 96 VAL A CA 1
ATOM 726 C C . VAL A 1 96 ? 1.384 11.548 -14.096 1.00 93.06 96 VAL A C 1
ATOM 728 O O . VAL A 1 96 ? 0.413 12.204 -13.723 1.00 93.06 96 VAL A O 1
ATOM 731 N N . GLY A 1 97 ? 2.398 11.239 -13.291 1.00 92.06 97 GLY A N 1
ATOM 732 C CA . GLY A 1 97 ? 2.460 11.664 -11.892 1.00 92.06 97 GLY A CA 1
ATOM 733 C C . GLY A 1 97 ? 3.883 11.748 -11.355 1.00 92.06 97 GLY A C 1
ATOM 734 O O . GLY A 1 97 ? 4.856 11.494 -12.065 1.00 92.06 97 GLY A O 1
ATOM 735 N N . ARG A 1 98 ? 4.017 12.124 -10.085 1.00 91.62 98 ARG A N 1
ATOM 736 C CA . ARG A 1 98 ? 5.302 12.268 -9.400 1.00 91.62 98 ARG A CA 1
ATOM 737 C C . ARG A 1 98 ? 5.728 10.956 -8.755 1.00 91.62 98 ARG A C 1
ATOM 739 O O . ARG A 1 98 ? 4.983 10.340 -7.993 1.00 91.62 98 ARG A O 1
ATOM 746 N N . GLN A 1 99 ? 6.974 10.579 -9.003 1.00 90.38 99 GLN A N 1
ATOM 747 C CA . GLN A 1 99 ? 7.589 9.428 -8.369 1.00 90.38 99 GLN A CA 1
ATOM 748 C C . GLN A 1 99 ? 7.730 9.614 -6.853 1.00 90.38 99 GLN A C 1
ATOM 750 O O . GLN A 1 99 ? 8.273 10.625 -6.395 1.00 90.38 99 GLN A O 1
ATOM 755 N N . SER A 1 100 ? 7.307 8.608 -6.091 1.00 89.44 100 SER A N 1
ATOM 756 C CA . SER A 1 100 ? 7.523 8.499 -4.650 1.00 89.44 100 SER A CA 1
ATOM 757 C C . SER A 1 100 ? 8.619 7.474 -4.326 1.00 89.44 100 SER A C 1
ATOM 759 O O . SER A 1 100 ? 9.150 6.782 -5.201 1.00 89.44 100 SER A O 1
ATOM 761 N N . VAL A 1 101 ? 9.002 7.403 -3.050 1.00 87.62 101 VAL A N 1
ATOM 762 C CA . VAL A 1 101 ? 9.980 6.423 -2.569 1.00 87.62 101 VAL A CA 1
ATOM 763 C C . VAL A 1 101 ? 9.379 5.020 -2.678 1.00 87.62 101 VAL A C 1
ATOM 765 O O . VAL A 1 101 ? 8.465 4.659 -1.941 1.00 87.62 101 VAL A O 1
ATOM 768 N N . ALA A 1 102 ? 9.916 4.220 -3.598 1.00 83.25 102 ALA A N 1
ATOM 769 C CA . ALA A 1 102 ? 9.377 2.903 -3.924 1.00 83.25 102 ALA A CA 1
ATOM 770 C C . ALA A 1 102 ? 9.868 1.779 -2.997 1.00 83.25 102 ALA A C 1
ATOM 772 O O . ALA A 1 102 ? 9.209 0.748 -2.899 1.00 83.25 102 ALA A O 1
ATOM 773 N N . ILE A 1 103 ? 11.020 1.939 -2.334 1.00 88.00 103 ILE A N 1
ATOM 774 C CA . ILE A 1 103 ? 11.731 0.807 -1.718 1.00 88.00 103 ILE A CA 1
ATOM 775 C C . ILE A 1 103 ? 10.909 0.075 -0.653 1.00 88.00 103 ILE A C 1
ATOM 777 O O . ILE A 1 103 ? 10.832 -1.151 -0.686 1.00 88.00 103 ILE A O 1
ATOM 781 N N . ASP A 1 104 ? 10.257 0.799 0.255 1.00 87.94 104 ASP A N 1
ATOM 782 C CA . ASP A 1 104 ? 9.492 0.180 1.343 1.00 87.94 104 ASP A CA 1
ATOM 783 C C . ASP A 1 104 ? 8.207 -0.469 0.825 1.00 87.94 104 ASP A C 1
ATOM 785 O O . ASP A 1 104 ? 7.842 -1.563 1.253 1.00 87.94 104 ASP A O 1
ATOM 789 N N . VAL A 1 105 ? 7.581 0.153 -0.174 1.00 89.19 105 VAL A N 1
ATOM 790 C CA . VAL A 1 105 ? 6.383 -0.360 -0.844 1.00 89.19 105 VAL A CA 1
ATOM 791 C C . VAL A 1 105 ? 6.691 -1.648 -1.603 1.00 89.19 105 VAL A C 1
ATOM 793 O O . VAL A 1 105 ? 5.968 -2.637 -1.493 1.00 89.19 105 VAL A O 1
ATOM 796 N N . VAL A 1 106 ? 7.795 -1.665 -2.352 1.00 90.50 106 VAL A N 1
ATOM 797 C CA . VAL A 1 106 ? 8.220 -2.833 -3.128 1.00 90.50 106 VAL A CA 1
ATOM 798 C C . VAL A 1 106 ? 8.705 -3.948 -2.200 1.00 90.50 106 VAL A C 1
ATOM 800 O O . VAL A 1 106 ? 8.379 -5.106 -2.439 1.00 90.50 106 VAL A O 1
ATOM 803 N N . ARG A 1 107 ? 9.395 -3.638 -1.095 1.00 91.88 107 ARG A N 1
ATOM 804 C CA . ARG A 1 107 ? 9.731 -4.635 -0.064 1.00 91.88 107 ARG A CA 1
ATOM 805 C C . ARG A 1 107 ? 8.493 -5.280 0.534 1.00 91.88 107 ARG A C 1
ATOM 807 O O . ARG A 1 107 ? 8.449 -6.501 0.640 1.00 91.88 107 ARG A O 1
ATOM 814 N N . ASP A 1 108 ? 7.506 -4.480 0.929 1.00 90.62 108 ASP A N 1
ATOM 815 C CA . ASP A 1 108 ? 6.280 -5.002 1.530 1.00 90.62 108 ASP A CA 1
ATOM 816 C C . ASP A 1 108 ? 5.487 -5.857 0.540 1.00 90.62 108 ASP A C 1
ATOM 818 O O . ASP A 1 108 ? 4.983 -6.925 0.884 1.00 90.62 108 ASP A O 1
ATOM 822 N N . LEU A 1 109 ? 5.457 -5.440 -0.721 1.00 90.25 109 LEU A N 1
ATOM 823 C CA . LEU A 1 109 ? 4.874 -6.215 -1.800 1.00 90.25 109 LEU A CA 1
ATOM 824 C C . LEU A 1 109 ? 5.566 -7.577 -1.983 1.00 90.25 109 LEU A C 1
ATOM 826 O O . LEU A 1 109 ? 4.897 -8.610 -1.980 1.00 90.25 109 LEU A O 1
ATOM 830 N N . VAL A 1 110 ? 6.890 -7.585 -2.156 1.00 91.94 110 VAL A N 1
ATOM 831 C CA . VAL A 1 110 ? 7.665 -8.816 -2.375 1.00 91.94 110 VAL A CA 1
ATOM 832 C C . VAL A 1 110 ? 7.584 -9.733 -1.154 1.00 91.94 110 VAL A C 1
ATOM 834 O O . VAL A 1 110 ? 7.439 -10.944 -1.297 1.00 91.94 110 VAL A O 1
ATOM 837 N N . ALA A 1 111 ? 7.599 -9.168 0.055 1.00 92.75 111 ALA A N 1
ATOM 838 C CA . ALA A 1 111 ? 7.399 -9.908 1.296 1.00 92.75 111 ALA A CA 1
ATOM 839 C C . ALA A 1 111 ? 6.069 -10.673 1.309 1.00 92.75 111 ALA A C 1
ATOM 841 O O . ALA A 1 111 ? 6.041 -11.862 1.633 1.00 92.75 111 ALA A O 1
ATOM 842 N N . ARG A 1 112 ? 4.977 -10.017 0.903 1.00 90.50 112 ARG A N 1
ATOM 843 C CA . ARG A 1 112 ? 3.651 -10.645 0.830 1.00 90.50 112 ARG A CA 1
ATOM 844 C C . ARG A 1 112 ? 3.580 -11.725 -0.240 1.00 90.50 112 ARG A C 1
ATOM 846 O O . ARG A 1 112 ? 2.933 -12.740 -0.014 1.00 90.50 112 ARG A O 1
ATOM 853 N N . GLU A 1 113 ? 4.244 -11.528 -1.372 1.00 90.50 113 GLU A N 1
ATOM 854 C CA . GLU A 1 113 ? 4.271 -12.505 -2.463 1.00 90.50 113 GLU A CA 1
ATOM 855 C C . GLU A 1 113 ? 5.059 -13.768 -2.091 1.00 90.50 113 GLU A C 1
ATOM 857 O O . GLU A 1 113 ? 4.593 -14.877 -2.338 1.00 90.50 113 GLU A O 1
ATOM 862 N N . LEU A 1 114 ? 6.225 -13.611 -1.458 1.00 91.62 114 LEU A N 1
ATOM 863 C CA . LEU A 1 114 ? 7.100 -14.734 -1.110 1.00 91.62 114 LEU A CA 1
ATOM 864 C C . LEU A 1 114 ? 6.687 -15.447 0.183 1.00 91.62 114 LEU A C 1
ATOM 866 O O . LEU A 1 114 ? 6.821 -16.665 0.285 1.00 91.62 114 LEU A O 1
ATOM 870 N N . PHE A 1 115 ? 6.214 -14.700 1.183 1.00 92.81 115 PHE A N 1
ATOM 871 C CA . PHE A 1 115 ? 6.0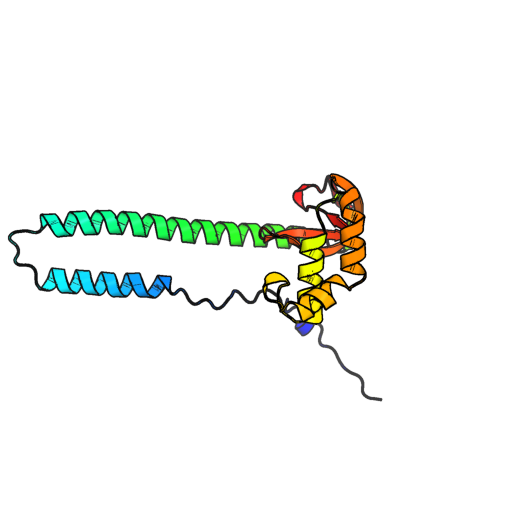20 -15.207 2.547 1.00 92.81 115 PHE A CA 1
ATOM 872 C C . PHE A 1 115 ? 4.599 -15.025 3.087 1.00 92.81 115 PHE A C 1
ATOM 874 O O . PHE A 1 115 ? 4.324 -15.449 4.207 1.00 92.81 115 PHE A O 1
ATOM 881 N N . GLY A 1 116 ? 3.694 -14.386 2.338 1.00 91.25 116 GLY A N 1
ATOM 882 C CA . GLY A 1 116 ? 2.316 -14.141 2.780 1.00 91.25 116 GLY A CA 1
ATOM 883 C C . GLY A 1 116 ? 2.184 -13.144 3.937 1.00 91.25 116 GLY A C 1
ATOM 884 O O . GLY A 1 116 ? 1.092 -12.990 4.479 1.00 91.25 116 GLY A O 1
ATOM 885 N N . ALA A 1 117 ? 3.268 -12.465 4.325 1.00 89.62 117 ALA A N 1
ATOM 886 C CA . ALA A 1 117 ? 3.310 -11.559 5.470 1.00 89.62 117 ALA A CA 1
ATOM 887 C C . ALA A 1 117 ? 3.959 -10.209 5.106 1.00 89.62 117 ALA A C 1
ATOM 889 O O . ALA A 1 117 ? 4.797 -10.160 4.204 1.00 89.62 117 ALA A O 1
ATOM 890 N N . PRO A 1 118 ? 3.605 -9.109 5.803 1.00 89.56 118 PRO A N 1
ATOM 891 C CA . PRO A 1 118 ? 4.247 -7.808 5.619 1.00 89.56 118 PRO A CA 1
ATOM 892 C C . PRO A 1 118 ? 5.747 -7.865 5.918 1.00 89.56 118 PRO A C 1
ATOM 894 O O . PRO A 1 118 ? 6.168 -8.576 6.836 1.00 89.56 118 PRO A O 1
ATOM 897 N N . PHE A 1 119 ? 6.549 -7.042 5.237 1.00 89.44 119 PHE A N 1
ATOM 898 C CA . PHE A 1 119 ? 8.013 -7.028 5.406 1.00 89.44 119 PHE A CA 1
ATOM 899 C C . PHE A 1 119 ? 8.435 -6.798 6.868 1.00 89.44 119 PHE A C 1
ATOM 901 O O . PHE A 1 119 ? 9.394 -7.397 7.365 1.00 89.44 119 PHE A O 1
ATOM 908 N N . ALA A 1 120 ? 7.669 -5.977 7.592 1.00 89.25 120 ALA A N 1
ATOM 909 C CA . ALA A 1 120 ? 7.893 -5.683 9.003 1.00 89.25 120 ALA A CA 1
ATOM 910 C C . ALA A 1 120 ? 7.799 -6.922 9.915 1.00 89.25 120 ALA A C 1
ATOM 912 O O . ALA A 1 120 ? 8.500 -6.980 10.923 1.00 89.25 120 ALA A O 1
ATOM 913 N N . GLN A 1 121 ? 6.992 -7.927 9.560 1.00 91.12 121 GLN A N 1
ATOM 914 C CA . GLN A 1 121 ? 6.780 -9.137 10.369 1.00 91.12 121 GLN A CA 1
ATOM 915 C C . GLN A 1 121 ? 7.752 -10.276 10.022 1.00 91.12 121 GLN A C 1
ATOM 917 O O . GLN A 1 121 ? 7.770 -11.300 10.702 1.00 91.12 121 GLN A O 1
ATOM 922 N N . LEU A 1 122 ? 8.572 -10.108 8.982 1.00 92.06 122 LEU A N 1
ATOM 923 C CA . LEU A 1 122 ? 9.522 -11.127 8.543 1.00 92.06 122 LEU A CA 1
ATOM 924 C C . LEU A 1 122 ? 10.731 -11.256 9.477 1.00 92.06 122 LEU A C 1
ATOM 926 O O . LEU A 1 122 ? 11.215 -10.275 10.049 1.00 92.06 122 LEU A O 1
ATOM 930 N N . THR A 1 123 ? 11.274 -12.472 9.549 1.00 95.56 123 THR A N 1
ATOM 931 C CA . THR A 1 123 ? 12.567 -12.759 10.194 1.00 95.56 123 THR A CA 1
ATOM 932 C C . THR A 1 123 ? 13.737 -12.148 9.413 1.00 95.56 123 THR A C 1
ATOM 934 O O . THR A 1 123 ? 13.622 -11.879 8.217 1.00 95.56 123 THR A O 1
ATOM 937 N N . SER A 1 124 ? 14.904 -11.979 10.046 1.00 95.25 124 SER A N 1
ATOM 938 C CA . SER A 1 124 ? 16.098 -11.421 9.384 1.00 95.25 124 SER A CA 1
ATOM 939 C C . SER A 1 124 ? 16.502 -12.189 8.118 1.00 95.25 124 SER A C 1
ATOM 941 O O . SER A 1 124 ? 16.805 -11.565 7.106 1.00 95.25 124 SER A O 1
ATOM 943 N N . ALA A 1 125 ? 16.426 -13.526 8.141 1.00 94.75 125 ALA A N 1
ATOM 944 C CA . ALA A 1 125 ? 16.740 -14.366 6.983 1.00 94.75 125 ALA A CA 1
ATOM 945 C C . ALA A 1 125 ? 15.734 -14.182 5.831 1.00 94.75 125 ALA A C 1
ATOM 947 O O . ALA A 1 125 ? 16.117 -14.126 4.666 1.00 94.75 125 ALA A O 1
ATOM 948 N N . GLN A 1 126 ? 14.442 -14.043 6.140 1.00 95.06 126 GLN A N 1
ATOM 949 C CA . GLN A 1 126 ? 13.414 -13.771 5.128 1.00 95.06 126 GLN A CA 1
ATOM 950 C C . GLN A 1 126 ? 13.552 -12.357 4.551 1.00 95.06 126 GLN A C 1
ATOM 952 O O . GLN A 1 126 ? 13.408 -12.165 3.347 1.00 95.06 126 GLN A O 1
ATOM 957 N N . ARG A 1 127 ? 13.886 -11.364 5.384 1.00 93.69 127 ARG A N 1
ATOM 958 C CA . ARG A 1 127 ? 14.150 -9.991 4.925 1.00 93.69 127 ARG A CA 1
ATOM 959 C C . ARG A 1 127 ? 15.336 -9.923 3.973 1.00 93.69 127 ARG A C 1
ATOM 961 O O . ARG A 1 127 ? 15.294 -9.149 3.023 1.00 93.69 127 ARG A O 1
ATOM 968 N N . GLU A 1 128 ? 16.374 -10.721 4.207 1.00 93.94 128 GLU A N 1
ATOM 969 C CA . GLU A 1 128 ? 17.508 -10.829 3.290 1.00 93.94 128 GLU A CA 1
ATOM 970 C C . GLU A 1 128 ? 17.073 -11.368 1.922 1.00 93.94 128 GLU A C 1
ATOM 972 O O . GLU A 1 128 ? 17.431 -10.783 0.903 1.00 93.94 128 GLU A O 1
ATOM 977 N N . GLN A 1 129 ? 16.217 -12.396 1.891 1.00 93.81 129 GLN A N 1
ATOM 978 C CA . GLN A 1 129 ? 15.653 -12.920 0.641 1.00 93.81 129 GLN A CA 1
ATOM 979 C C . GLN A 1 129 ? 14.811 -11.871 -0.098 1.00 93.81 129 GLN A C 1
ATOM 981 O O . GLN A 1 129 ? 14.974 -11.708 -1.304 1.00 93.81 129 GLN A O 1
ATOM 986 N N . VAL A 1 130 ? 13.974 -11.103 0.612 1.00 94.12 130 VAL A N 1
ATOM 987 C CA . VAL A 1 130 ? 13.225 -9.986 0.007 1.00 94.12 130 VAL A CA 1
ATOM 988 C C . VAL A 1 130 ? 14.171 -8.912 -0.537 1.00 94.12 130 VAL A C 1
ATOM 990 O O . VAL A 1 130 ? 14.002 -8.454 -1.659 1.00 94.12 130 VAL A O 1
ATOM 993 N N . ASN A 1 131 ? 15.192 -8.518 0.227 1.00 93.12 131 ASN A N 1
ATOM 994 C CA . ASN A 1 131 ? 16.169 -7.514 -0.206 1.00 93.12 131 ASN A CA 1
ATOM 995 C C . ASN A 1 131 ? 17.035 -7.984 -1.388 1.00 93.12 131 ASN A C 1
ATOM 997 O O . ASN A 1 131 ? 17.604 -7.154 -2.098 1.00 93.12 131 ASN A O 1
ATOM 1001 N N . ALA A 1 132 ? 17.154 -9.297 -1.595 1.00 94.12 132 ALA A N 1
ATOM 1002 C CA . ALA A 1 132 ? 17.874 -9.877 -2.717 1.00 94.12 132 ALA A CA 1
ATOM 1003 C C . ALA A 1 132 ? 17.067 -9.879 -4.031 1.00 94.12 132 ALA A C 1
ATOM 1005 O O . ALA A 1 132 ? 17.689 -10.012 -5.091 1.00 94.12 132 ALA A O 1
ATOM 1006 N N . ASP A 1 133 ? 15.740 -9.707 -3.976 1.00 94.38 133 ASP A N 1
ATOM 1007 C CA . ASP A 1 133 ? 14.848 -9.658 -5.142 1.00 94.38 133 ASP A CA 1
ATOM 1008 C C . ASP A 1 133 ? 15.224 -8.496 -6.082 1.00 94.38 133 ASP A C 1
ATOM 1010 O O . ASP A 1 133 ? 15.509 -7.374 -5.648 1.00 94.38 133 ASP A O 1
ATOM 1014 N N . GLU A 1 134 ? 15.233 -8.763 -7.390 1.00 91.38 134 GLU A N 1
ATOM 1015 C CA . GLU A 1 134 ? 15.606 -7.788 -8.422 1.00 91.38 134 GLU A CA 1
ATOM 1016 C C . GLU A 1 134 ? 14.713 -6.543 -8.403 1.00 91.38 134 GLU A C 1
ATOM 1018 O O . GLU A 1 134 ? 15.196 -5.435 -8.629 1.00 91.38 134 GLU A O 1
ATOM 1023 N N . ARG A 1 135 ? 13.429 -6.692 -8.060 1.00 89.69 135 ARG A N 1
ATOM 1024 C CA . ARG A 1 135 ? 12.475 -5.577 -7.989 1.00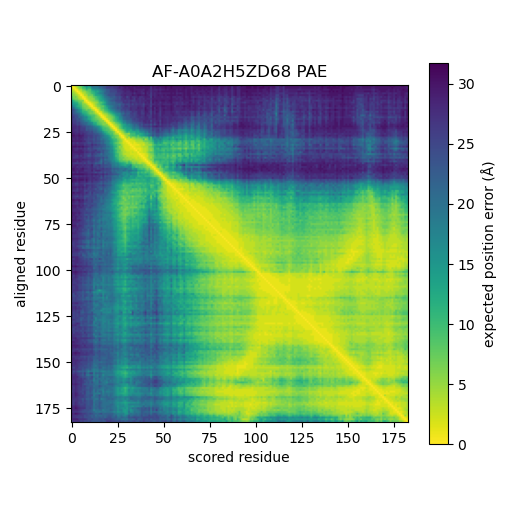 89.69 135 ARG A CA 1
ATOM 1025 C C . ARG A 1 135 ? 12.813 -4.631 -6.846 1.00 89.69 135 ARG A C 1
ATOM 1027 O O . ARG A 1 135 ? 12.737 -3.416 -7.014 1.00 89.69 135 ARG A O 1
ATOM 1034 N N . VAL A 1 136 ? 13.220 -5.174 -5.696 1.00 90.56 136 VAL A N 1
ATOM 1035 C CA . VAL A 1 136 ? 13.634 -4.373 -4.533 1.00 90.56 136 VAL A CA 1
ATOM 1036 C C . VAL A 1 136 ? 14.938 -3.639 -4.830 1.00 90.56 136 VAL A C 1
ATOM 1038 O O . VAL A 1 136 ? 15.065 -2.464 -4.488 1.00 90.56 136 VAL A O 1
ATOM 1041 N N . LYS A 1 137 ? 15.883 -4.289 -5.518 1.00 90.75 137 LYS A N 1
ATOM 1042 C CA . LYS A 1 137 ? 17.129 -3.650 -5.968 1.00 90.75 137 LYS A CA 1
ATOM 1043 C C . LYS A 1 137 ? 16.861 -2.521 -6.961 1.00 90.75 137 LYS A C 1
ATOM 1045 O O . LYS A 1 137 ? 17.340 -1.412 -6.748 1.00 90.75 137 LYS A O 1
ATOM 1050 N N . ALA A 1 138 ? 16.029 -2.766 -7.972 1.00 88.44 138 ALA A N 1
ATOM 1051 C CA . ALA A 1 138 ? 15.627 -1.743 -8.934 1.00 88.44 138 ALA A CA 1
ATOM 1052 C C . ALA A 1 138 ? 14.947 -0.549 -8.239 1.00 88.44 138 ALA A C 1
ATOM 1054 O O . ALA A 1 138 ? 15.273 0.599 -8.524 1.00 88.44 138 ALA A O 1
ATOM 1055 N N . ALA A 1 139 ? 14.057 -0.804 -7.274 1.00 87.69 139 ALA A N 1
ATOM 1056 C CA . ALA A 1 139 ? 13.408 0.245 -6.489 1.00 87.69 139 ALA A CA 1
ATOM 1057 C C . ALA A 1 139 ? 14.391 1.034 -5.605 1.00 87.69 139 ALA A C 1
ATOM 1059 O O . ALA A 1 139 ? 14.188 2.227 -5.383 1.00 87.69 139 ALA A O 1
ATOM 1060 N N . ALA A 1 140 ? 15.451 0.390 -5.104 1.00 87.25 140 ALA A N 1
ATOM 1061 C CA . ALA A 1 140 ? 16.500 1.039 -4.321 1.00 87.25 140 ALA A CA 1
ATOM 1062 C C . ALA A 1 140 ? 17.374 1.969 -5.178 1.00 87.25 140 ALA A C 1
ATOM 1064 O O . ALA A 1 140 ? 17.704 3.072 -4.748 1.00 87.25 140 ALA A O 1
ATOM 1065 N N . GLU A 1 141 ? 17.716 1.556 -6.399 1.00 87.06 141 GLU A N 1
ATOM 1066 C CA . GLU A 1 141 ? 18.457 2.392 -7.351 1.00 87.06 141 GLU A CA 1
ATOM 1067 C C . GLU A 1 141 ? 17.632 3.592 -7.824 1.00 87.06 141 GLU A C 1
ATOM 1069 O O . GLU A 1 141 ? 18.162 4.680 -8.054 1.00 87.06 141 GLU A O 1
ATOM 1074 N N . ASP A 1 142 ? 16.317 3.419 -7.932 1.00 85.38 142 ASP A N 1
ATOM 1075 C CA . ASP A 1 142 ? 15.414 4.448 -8.435 1.00 85.38 142 ASP A CA 1
ATOM 1076 C C . ASP A 1 142 ? 15.090 5.548 -7.410 1.00 85.38 142 ASP A C 1
ATOM 1078 O O . ASP A 1 142 ? 14.461 6.549 -7.754 1.00 85.38 142 ASP A O 1
ATOM 1082 N N . VAL A 1 143 ? 15.578 5.428 -6.167 1.00 85.00 143 VAL A N 1
ATOM 1083 C CA . VAL A 1 143 ? 15.451 6.464 -5.123 1.00 85.00 143 VAL A CA 1
ATOM 1084 C C . VAL A 1 143 ? 16.026 7.810 -5.586 1.00 85.00 143 VAL A C 1
ATOM 1086 O O . VAL A 1 143 ? 15.508 8.865 -5.228 1.00 85.00 143 VAL A O 1
ATOM 1089 N N . GLN A 1 144 ? 17.044 7.802 -6.451 1.00 85.50 144 GLN A N 1
ATOM 1090 C CA . GLN A 1 144 ? 17.608 9.024 -7.042 1.00 85.50 144 GLN A CA 1
ATOM 1091 C C . GLN A 1 144 ? 16.633 9.788 -7.957 1.00 85.50 144 GLN A C 1
ATOM 1093 O O . GLN A 1 144 ? 16.860 10.959 -8.259 1.00 85.50 144 GLN A O 1
ATOM 1098 N N . ASN A 1 145 ? 15.560 9.139 -8.416 1.00 85.00 145 ASN A N 1
ATOM 1099 C CA . ASN A 1 145 ? 14.552 9.723 -9.298 1.00 85.00 145 ASN A CA 1
ATOM 1100 C C . ASN A 1 145 ? 13.278 10.153 -8.555 1.00 85.00 145 ASN A C 1
ATOM 1102 O O . ASN A 1 145 ? 12.332 10.624 -9.187 1.00 85.00 145 ASN A O 1
ATOM 1106 N N . VAL A 1 146 ? 13.249 10.048 -7.223 1.00 87.94 146 VAL A N 1
ATOM 1107 C CA . VAL A 1 146 ? 12.130 10.529 -6.402 1.00 87.94 146 VAL A CA 1
ATOM 1108 C C . VAL A 1 146 ? 11.848 12.003 -6.699 1.00 87.94 146 VAL A C 1
ATOM 1110 O O . VAL A 1 146 ? 12.756 12.827 -6.811 1.00 87.94 146 VAL A O 1
ATOM 1113 N N . GLY A 1 147 ? 10.569 12.342 -6.851 1.00 86.88 147 GLY A N 1
ATOM 1114 C CA . GLY A 1 147 ? 10.125 13.693 -7.183 1.00 86.88 147 GLY A CA 1
ATOM 1115 C C . GLY A 1 147 ? 10.106 14.024 -8.677 1.00 86.88 147 GLY A C 1
ATOM 1116 O O . GLY A 1 147 ? 9.551 15.060 -9.044 1.00 86.88 147 GLY A O 1
ATOM 1117 N N . ARG A 1 148 ? 10.655 13.166 -9.546 1.00 89.88 148 ARG A N 1
ATOM 1118 C CA . ARG A 1 148 ? 10.553 13.330 -11.003 1.00 89.88 148 ARG A CA 1
ATOM 1119 C C . ARG A 1 148 ? 9.197 12.873 -11.526 1.00 89.88 148 ARG A C 1
ATOM 1121 O O . ARG A 1 148 ? 8.504 12.081 -10.888 1.00 89.88 148 ARG A O 1
ATOM 1128 N N . GLU A 1 149 ? 8.830 13.382 -12.695 1.00 89.31 149 GLU A N 1
ATOM 1129 C CA . GLU A 1 149 ? 7.636 12.931 -13.403 1.00 89.31 149 GLU A CA 1
ATOM 1130 C C . GLU A 1 149 ? 7.864 11.547 -14.008 1.00 89.31 149 GLU A C 1
ATOM 1132 O O . GLU A 1 149 ? 8.897 11.268 -14.623 1.00 89.31 149 GLU A O 1
ATOM 1137 N N . VAL A 1 150 ? 6.873 10.683 -13.831 1.00 89.88 150 VAL A N 1
ATOM 1138 C CA . VAL A 1 150 ? 6.811 9.345 -14.399 1.00 89.88 150 VAL A CA 1
ATOM 1139 C C . VAL A 1 150 ? 5.542 9.256 -15.216 1.00 89.88 150 VAL A C 1
ATOM 1141 O O . VAL A 1 150 ? 4.456 9.608 -14.754 1.00 89.88 150 VAL A O 1
ATOM 1144 N N . ARG A 1 151 ? 5.705 8.761 -16.438 1.00 91.62 151 ARG A N 1
ATOM 1145 C CA . ARG A 1 151 ? 4.618 8.463 -17.355 1.00 91.62 151 ARG A CA 1
ATOM 1146 C C . ARG A 1 151 ? 4.620 6.975 -17.654 1.00 91.62 151 ARG A C 1
ATOM 1148 O O . ARG A 1 151 ? 5.668 6.421 -17.985 1.00 91.62 151 ARG A O 1
ATOM 1155 N N . GLY A 1 152 ? 3.454 6.353 -17.579 1.00 92.25 152 GLY A N 1
ATOM 1156 C CA . GLY A 1 152 ? 3.28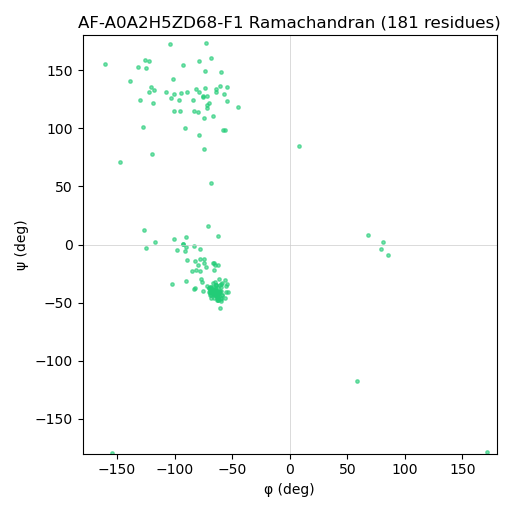9 4.971 -18.000 1.00 92.25 152 GLY A CA 1
ATOM 1157 C C . GLY A 1 152 ? 1.928 4.406 -17.641 1.00 92.25 152 GLY A C 1
ATOM 1158 O O . GLY A 1 152 ? 1.068 5.099 -17.100 1.00 92.25 152 GLY A O 1
ATOM 1159 N N . VAL A 1 153 ? 1.743 3.135 -17.977 1.00 93.62 153 VAL A N 1
ATOM 1160 C CA . VAL A 1 153 ? 0.521 2.398 -17.663 1.00 93.62 153 VAL A CA 1
ATOM 1161 C C . VAL A 1 153 ? 0.589 1.907 -16.223 1.00 93.62 153 VAL A C 1
ATOM 1163 O O . VAL A 1 153 ? 1.612 1.379 -15.795 1.00 93.62 153 VAL A O 1
ATOM 1166 N N . VAL A 1 154 ? -0.493 2.089 -15.470 1.00 93.31 154 VAL A N 1
ATOM 1167 C CA . VAL A 1 154 ? -0.584 1.561 -14.105 1.00 93.31 154 VAL A CA 1
ATOM 1168 C C . VAL A 1 154 ? -0.733 0.045 -14.160 1.00 93.31 154 VAL A C 1
ATOM 1170 O O . VAL A 1 154 ? -1.747 -0.466 -14.632 1.00 93.31 154 VAL A O 1
ATOM 1173 N N . ASP A 1 155 ? 0.238 -0.673 -13.612 1.00 91.44 155 ASP A N 1
ATOM 1174 C CA . ASP A 1 155 ? 0.206 -2.134 -13.544 1.00 91.44 155 ASP A CA 1
ATOM 1175 C C . ASP A 1 155 ? -0.601 -2.620 -12.338 1.00 91.44 155 ASP A C 1
ATOM 1177 O O . ASP A 1 155 ? -1.312 -3.624 -12.404 1.00 91.44 155 ASP A O 1
ATOM 1181 N N . ARG A 1 156 ? -0.476 -1.923 -11.201 1.00 90.44 156 ARG A N 1
ATOM 1182 C CA . ARG A 1 156 ? -1.084 -2.334 -9.930 1.00 90.44 156 ARG A CA 1
ATOM 1183 C C . ARG A 1 156 ? -1.204 -1.172 -8.949 1.00 90.44 156 ARG A C 1
ATOM 1185 O O . ARG A 1 156 ? -0.400 -0.247 -8.971 1.00 90.44 156 ARG A O 1
ATOM 1192 N N . VAL A 1 157 ? -2.149 -1.286 -8.017 1.00 90.25 157 VAL A N 1
ATOM 1193 C CA . VAL A 1 157 ? -2.218 -0.442 -6.818 1.00 90.25 157 VAL A CA 1
ATOM 1194 C C . VAL A 1 157 ? -1.519 -1.121 -5.646 1.00 90.25 157 VAL A C 1
ATOM 1196 O O . VAL A 1 157 ? -1.761 -2.290 -5.347 1.00 90.25 157 VAL A O 1
ATOM 1199 N N . VAL A 1 158 ? -0.650 -0.376 -4.982 1.00 88.19 158 VAL A N 1
ATOM 1200 C CA . VAL A 1 158 ? 0.118 -0.806 -3.813 1.00 88.19 158 VAL A CA 1
ATOM 1201 C C . VAL A 1 158 ? -0.172 0.129 -2.645 1.00 88.19 158 VAL A C 1
ATOM 1203 O O . VAL A 1 158 ? -0.639 1.244 -2.843 1.00 88.19 158 VAL A O 1
ATOM 1206 N N . VAL A 1 159 ? 0.062 -0.326 -1.417 1.00 84.50 159 VAL A N 1
ATOM 1207 C CA . VAL A 1 159 ? -0.205 0.475 -0.216 1.00 84.50 159 VAL A CA 1
ATOM 1208 C C . VAL A 1 159 ? 1.114 1.022 0.313 1.00 84.50 159 VAL A C 1
ATOM 1210 O O . VAL A 1 159 ? 2.061 0.267 0.529 1.00 84.50 159 VAL A O 1
ATOM 1213 N N . GLY A 1 160 ? 1.176 2.339 0.488 1.00 80.62 160 GLY A N 1
ATOM 1214 C CA . GLY A 1 160 ? 2.316 3.020 1.082 1.00 80.62 160 GLY A CA 1
ATOM 1215 C C . GLY A 1 160 ? 2.438 2.803 2.596 1.00 80.62 160 GLY A C 1
ATOM 1216 O O . GLY A 1 160 ? 1.521 2.267 3.222 1.00 80.62 160 GLY A O 1
ATOM 1217 N N . PRO A 1 161 ? 3.532 3.282 3.216 1.00 70.19 161 PRO A N 1
ATOM 1218 C CA . PRO A 1 161 ? 3.775 3.150 4.658 1.00 70.19 161 PRO A CA 1
ATOM 1219 C C . PRO A 1 161 ? 2.635 3.700 5.529 1.00 70.19 161 PRO A C 1
ATOM 1221 O O . PRO A 1 161 ? 2.322 3.135 6.574 1.00 70.19 161 PRO A O 1
ATOM 1224 N N . ASP A 1 162 ? 1.975 4.764 5.063 1.00 75.94 162 ASP A N 1
ATOM 1225 C CA . ASP A 1 162 ? 0.906 5.458 5.791 1.00 75.94 162 ASP A CA 1
ATOM 1226 C C . ASP A 1 162 ? -0.502 4.904 5.509 1.00 75.94 162 ASP A C 1
ATOM 1228 O O . ASP A 1 162 ? -1.504 5.479 5.943 1.00 75.94 162 ASP A O 1
ATOM 1232 N N . GLY A 1 163 ? -0.599 3.796 4.767 1.00 76.81 163 GLY A N 1
ATOM 1233 C CA . GLY A 1 163 ? -1.873 3.227 4.321 1.00 76.81 163 GLY A CA 1
ATOM 1234 C C . GLY A 1 163 ? -2.465 3.914 3.087 1.00 76.81 163 GLY A C 1
ATOM 1235 O O . GLY A 1 163 ? -3.541 3.528 2.638 1.00 76.81 163 GLY A O 1
ATOM 1236 N N . VAL A 1 164 ? -1.766 4.908 2.533 1.00 82.94 164 VAL A N 1
ATOM 1237 C CA . VAL A 1 164 ? -2.187 5.639 1.334 1.00 82.94 164 VAL A CA 1
ATOM 1238 C C . VAL A 1 164 ? -1.957 4.774 0.087 1.00 82.94 164 VAL A C 1
ATOM 1240 O O . VAL A 1 164 ? -0.842 4.273 -0.103 1.00 82.94 164 VAL A O 1
ATOM 1243 N N . PRO A 1 165 ? -2.970 4.585 -0.773 1.00 87.62 165 PRO A N 1
ATOM 1244 C CA . PRO A 1 165 ? -2.811 3.886 -2.043 1.00 87.62 165 PRO A CA 1
ATOM 1245 C C . PRO A 1 165 ? -1.859 4.628 -2.990 1.00 87.62 165 PRO A C 1
ATOM 1247 O O . PRO A 1 165 ? -1.975 5.831 -3.205 1.00 87.62 165 PRO A O 1
ATOM 1250 N N . MET A 1 166 ? -0.938 3.889 -3.597 1.00 90.75 166 MET A N 1
ATOM 1251 C CA . MET A 1 166 ? 0.016 4.365 -4.595 1.00 90.75 166 MET A CA 1
ATOM 1252 C C . MET A 1 166 ? -0.072 3.509 -5.859 1.00 90.75 166 MET A C 1
ATOM 1254 O O . MET A 1 166 ? -0.530 2.364 -5.834 1.00 90.75 166 MET A O 1
ATOM 1258 N N . LEU A 1 167 ? 0.384 4.061 -6.976 1.00 91.81 167 LEU A N 1
ATOM 1259 C CA . LEU A 1 167 ? 0.339 3.422 -8.285 1.00 91.81 167 LEU A CA 1
ATOM 1260 C C . LEU A 1 167 ? 1.706 2.835 -8.620 1.00 91.81 167 LEU A C 1
ATOM 1262 O O . LEU A 1 167 ? 2.719 3.523 -8.534 1.00 91.81 167 LEU A O 1
ATOM 1266 N N . LEU A 1 168 ? 1.738 1.570 -9.022 1.00 91.12 168 LEU A N 1
ATOM 1267 C CA . LEU A 1 168 ? 2.935 0.924 -9.539 1.00 91.12 168 LEU A CA 1
ATOM 1268 C C . LEU A 1 168 ? 2.924 0.990 -11.070 1.00 91.12 168 LEU A C 1
ATOM 1270 O O . LEU A 1 168 ? 1.968 0.538 -11.699 1.00 91.12 168 LEU A O 1
ATOM 1274 N N . ILE A 1 169 ? 3.990 1.547 -11.641 1.00 90.75 169 ILE A N 1
ATOM 1275 C CA . ILE A 1 169 ? 4.225 1.702 -13.081 1.00 90.75 169 ILE A CA 1
ATOM 1276 C C . ILE A 1 169 ? 5.601 1.099 -13.382 1.00 90.75 169 ILE A C 1
ATOM 1278 O O . ILE A 1 169 ? 6.640 1.704 -13.101 1.00 90.75 169 ILE A O 1
ATOM 1282 N N . GLY A 1 170 ? 5.634 -0.121 -13.905 1.00 87.06 170 GLY A N 1
ATOM 1283 C CA . GLY A 1 170 ? 6.841 -0.929 -14.024 1.00 87.06 170 GLY A CA 1
ATOM 1284 C C . GLY A 1 170 ? 7.493 -1.168 -12.657 1.00 87.06 170 GLY A C 1
ATOM 1285 O O . GLY A 1 170 ? 6.910 -1.780 -11.764 1.00 87.06 170 GLY A O 1
ATOM 1286 N N . SER A 1 171 ? 8.720 -0.670 -12.480 1.00 84.31 171 SER A N 1
ATOM 1287 C CA . SER A 1 171 ? 9.455 -0.696 -11.204 1.00 84.31 171 SER A CA 1
ATOM 1288 C C . SER A 1 171 ? 9.269 0.569 -10.355 1.00 84.31 171 SER A C 1
ATOM 1290 O O . SER A 1 171 ? 9.854 0.677 -9.276 1.00 84.31 171 SER A O 1
ATOM 1292 N N . LYS A 1 172 ? 8.480 1.536 -10.836 1.00 89.31 172 LYS A N 1
ATOM 1293 C CA . LYS A 1 172 ? 8.335 2.867 -10.242 1.00 89.31 172 LYS A CA 1
ATOM 1294 C C . LYS A 1 172 ? 7.047 2.958 -9.445 1.00 89.31 172 LYS A C 1
ATOM 1296 O O . LYS A 1 172 ? 6.016 2.446 -9.870 1.00 89.31 172 LYS A O 1
ATOM 1301 N N . VAL A 1 173 ? 7.093 3.660 -8.318 1.00 90.19 173 VAL A N 1
ATOM 1302 C CA . VAL A 1 173 ? 5.906 3.969 -7.515 1.00 90.19 173 VAL A CA 1
ATOM 1303 C C . VAL A 1 173 ? 5.578 5.448 -7.679 1.00 90.19 173 VAL A C 1
ATOM 1305 O O . VAL A 1 173 ? 6.461 6.300 -7.590 1.00 90.19 173 VAL A O 1
ATOM 1308 N N . VAL A 1 174 ? 4.315 5.741 -7.958 1.00 90.69 174 VAL A N 1
ATOM 1309 C CA . VAL A 1 174 ? 3.780 7.083 -8.186 1.00 90.69 174 VAL A CA 1
ATOM 1310 C C . VAL A 1 174 ? 2.688 7.355 -7.164 1.00 90.69 174 VAL A C 1
ATOM 1312 O O . VAL A 1 174 ? 1.838 6.504 -6.896 1.00 90.69 174 VAL A O 1
ATOM 1315 N N . ASP A 1 175 ? 2.715 8.551 -6.586 1.00 89.06 175 ASP A N 1
ATOM 1316 C CA . ASP A 1 175 ? 1.682 8.992 -5.653 1.00 89.06 175 ASP A CA 1
ATOM 1317 C C . ASP A 1 175 ? 0.375 9.273 -6.409 1.00 89.06 175 ASP A C 1
ATOM 1319 O O . ASP A 1 175 ? 0.369 10.039 -7.379 1.00 89.06 175 ASP A O 1
ATOM 1323 N N . LEU A 1 176 ? -0.730 8.682 -5.946 1.00 86.50 176 LEU A N 1
ATOM 1324 C CA . LEU A 1 176 ? -2.067 8.865 -6.507 1.00 86.50 176 LEU A CA 1
ATOM 1325 C C . LEU A 1 176 ? -2.463 10.346 -6.597 1.00 86.50 176 LEU A C 1
ATOM 1327 O O . LEU A 1 176 ? -3.034 10.770 -7.600 1.00 86.50 176 LEU A O 1
ATOM 1331 N N . PHE A 1 177 ? -2.135 11.148 -5.583 1.00 85.69 177 PHE A N 1
ATOM 1332 C CA . PHE A 1 177 ? -2.525 12.562 -5.519 1.00 85.69 177 PHE A CA 1
ATOM 1333 C C . PHE A 1 177 ? -1.674 13.470 -6.400 1.00 85.69 177 PHE A C 1
ATOM 1335 O O . PHE A 1 177 ? -2.014 14.631 -6.620 1.00 85.69 177 PHE A O 1
ATOM 1342 N N . SER A 1 178 ? -0.558 12.950 -6.901 1.00 85.69 178 SER A N 1
ATOM 1343 C CA . SER A 1 178 ? 0.319 13.674 -7.813 1.00 85.69 178 SER A CA 1
ATOM 1344 C C . SER A 1 178 ? -0.037 13.471 -9.285 1.00 85.69 178 SER A C 1
ATOM 1346 O O . SER A 1 178 ? 0.637 14.039 -10.144 1.00 85.69 178 SER A O 1
ATOM 1348 N N . VAL A 1 179 ? -1.049 12.651 -9.588 1.00 86.00 179 VAL A N 1
ATOM 1349 C CA . VAL A 1 179 ? -1.460 12.353 -10.962 1.00 86.00 179 VAL A CA 1
ATOM 1350 C C . VAL A 1 179 ? -2.104 13.587 -11.594 1.00 86.00 179 VAL A C 1
ATOM 1352 O O . VAL A 1 179 ? -3.095 14.112 -11.091 1.00 86.00 179 VAL A O 1
ATOM 1355 N N . VAL A 1 180 ? -1.534 14.045 -12.710 1.00 83.00 180 VAL A N 1
ATOM 1356 C CA . VAL A 1 180 ? -1.951 15.267 -13.422 1.00 83.00 180 VAL A CA 1
ATOM 1357 C C . VAL A 1 180 ? -2.794 14.947 -14.659 1.00 83.00 180 VAL A C 1
ATOM 1359 O O . VAL A 1 180 ? -3.706 15.699 -14.994 1.00 83.00 180 VAL A O 1
ATOM 1362 N N . GLU A 1 181 ? -2.518 13.831 -15.336 1.00 79.88 181 GLU A N 1
ATOM 1363 C CA . GLU A 1 181 ? -3.208 13.431 -16.567 1.00 79.88 181 GLU A CA 1
ATOM 1364 C C . GLU A 1 181 ? -3.492 11.924 -16.561 1.00 79.88 181 GLU A C 1
ATOM 1366 O O . GLU A 1 181 ? -2.652 11.133 -16.124 1.00 79.88 181 GLU A O 1
ATOM 1371 N N . VAL A 1 182 ? -4.675 11.543 -17.055 1.00 83.19 182 VAL A N 1
ATOM 1372 C CA . VAL A 1 182 ? -5.114 10.152 -17.239 1.00 83.19 182 VAL A CA 1
ATOM 1373 C C . VAL A 1 182 ? -5.636 10.010 -18.668 1.00 83.19 182 VAL A C 1
ATOM 1375 O O . VAL A 1 182 ? -6.538 10.757 -19.056 1.00 83.19 182 VAL A O 1
ATOM 1378 N N . ARG A 1 183 ? -5.081 9.072 -19.438 1.00 74.25 183 ARG A N 1
ATOM 1379 C CA . ARG A 1 183 ? -5.495 8.754 -20.814 1.00 74.25 183 ARG A CA 1
ATOM 1380 C C . ARG A 1 183 ? -6.018 7.330 -20.940 1.00 74.25 183 ARG A C 1
ATOM 1382 O O . ARG A 1 183 ? -5.497 6.430 -20.240 1.00 74.25 183 ARG A O 1
#

Mean predicted aligned error: 13.71 Å

Secondary structure (DSSP, 8-state):
-------TTGGGS-TT--------THHHHHHHHHHHHHHHHTT--TT--HHHHHHHHHHHHHHHHHHHHHHHHHHHHHHHHHHHHHHHTTBTSEEEEEB---HHHHHHHHHHHHHSS-GGGS-HHHHHHHHHSHHHHHHHHGGGGTTSEEEEEB-EEEE-TTS-EEEEETTEEEEGGG--EE-

Nearest PDB structures (foldseek):
  4eyy-assembly1_Q  TM=2.428E-01  e=3.078E+00  Legionella pneumophila str. Corby
  8oz7-assembly1_A  TM=2.471E-01  e=3.284E+00  Lactococcus lactis